Protein AF-0000000086061050 (afdb_homodimer)

Nearest PDB structures (foldseek):
  8ubd-assembly1_C  TM=5.636E-01  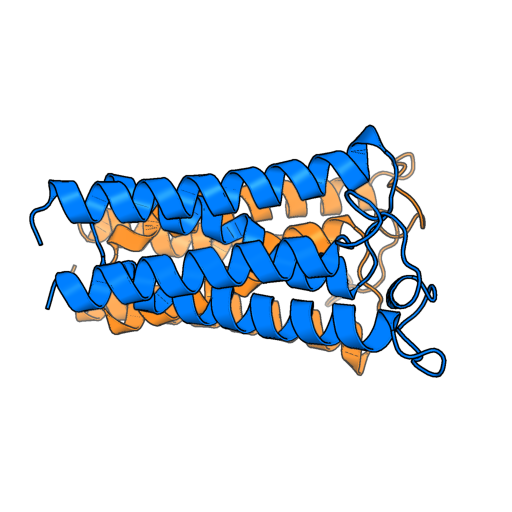e=5.054E+00  Bordetella phage BPP-1
  8ube-assembly1_B  TM=4.955E-01  e=5.577E+00  Bordetella phage BPP-1
  7wz4-assembly1_R  TM=4.836E-01  e=4.580E+00  Homo sapiens
  5ylz-assembly1_U  TM=3.438E-01  e=2.799E+00  Saccharomyces cerevisiae S288C
  8ubd-assembly1_C  TM=5.641E-01  e=5.054E+00  Bordetella phage BPP-1

pLDDT: mean 91.52, std 10.84, range [53.06, 98.94]

Radius of gyration: 19.06 Å; Cα contacts (8 Å, |Δi|>4): 390; chains: 2; bounding box: 50×50×40 Å

Foldseek 3Di:
DPLVVLLVLLVVLLVLLVVLLVVLCCCCPVVVQPDDPLSVLLCVLRVVSNVLSVVCSVVSPLVSLVVNQCSLVVSLVSLVVLVVLLPPVPDDDPDPSSSNDQPDDDVNHAGSSNSSNVSSVSSNVSSVVSVVVVD/DPLVVLLVLLVVLLVLLVVLLVVLCCCCPVVVQPDDPLSVLLCVLRVVSNVLSVVCSVVSPLVSLVVNQCSLVVSLVSLVVLVVLLPPVPDDDPDPSSSNDQPDDDVNHAGSSNSSNVSSVSSNVSSVVSVVVVD

Sequence (270 aa):
MSASATRTILVACTAVAAVATGGSLYFSEVMGLYPCDLCWIQRIGMYPLVVVLAVAAYEDRIGVWRTVLPLSVGGAIVAAYHSYIQRTPAATCSLDGGCTTVQYELFGLLSIPNLALVAFSLVSLGVVVGARRNRMSASATRTILVACTAVAAVATGGSLYFSEVMGLYPCDLCWIQRIGMYPLVVVLAVAAYEDRIGVWRTVLPLSVGGAIVAAYHSYIQRTPAATCSLDGGCTTVQYELFGLLSIPNLALVAFSLVSLGVVVGARRNR

Structure (mmCIF, N/CA/C/O backbone):
data_AF-0000000086061050-model_v1
#
loop_
_entity.id
_entity.type
_entity.pdbx_description
1 polymer 'Disulfide bond formation protein DsbB'
#
loop_
_atom_site.group_PDB
_atom_site.id
_atom_site.type_symbol
_atom_site.label_atom_id
_atom_site.label_alt_id
_atom_site.label_comp_id
_atom_site.label_asym_id
_atom_site.label_entity_id
_atom_site.label_seq_id
_atom_site.pdbx_PDB_ins_code
_atom_site.Cartn_x
_atom_site.Cartn_y
_atom_site.Cartn_z
_atom_site.occupancy
_atom_site.B_iso_or_equiv
_atom_site.auth_seq_id
_atom_site.auth_comp_id
_atom_site.auth_asym_id
_atom_site.auth_atom_id
_atom_site.pdbx_PDB_model_num
ATOM 1 N N . MET A 1 1 ? 14.891 23.172 10.25 1 62.06 1 MET A N 1
ATOM 2 C CA . MET A 1 1 ? 15.18 23.125 8.82 1 62.06 1 MET A CA 1
ATOM 3 C C . MET A 1 1 ? 14.25 24.047 8.055 1 62.06 1 MET A C 1
ATOM 5 O O . MET A 1 1 ? 13.102 24.25 8.453 1 62.06 1 MET A O 1
ATOM 9 N N . SER A 1 2 ? 14.836 24.797 7.117 1 74.88 2 SER A N 1
ATOM 10 C CA . SER A 1 2 ? 13.984 25.656 6.289 1 74.88 2 SER A CA 1
ATOM 11 C C . SER A 1 2 ? 12.938 24.828 5.547 1 74.88 2 SER A C 1
ATOM 13 O O . SER A 1 2 ? 13.109 23.625 5.363 1 74.88 2 SER A O 1
ATOM 15 N N . ALA A 1 3 ? 11.836 25.375 5.293 1 76.12 3 ALA A N 1
ATOM 16 C CA . ALA A 1 3 ? 10.766 24.75 4.523 1 76.12 3 ALA A CA 1
ATOM 17 C C . ALA A 1 3 ? 11.305 24.172 3.217 1 76.12 3 ALA A C 1
ATOM 19 O O . ALA A 1 3 ? 10.883 23.094 2.791 1 76.12 3 ALA A O 1
ATOM 20 N N . SER A 1 4 ? 12.25 24.859 2.738 1 82.38 4 SER A N 1
ATOM 21 C CA . SER A 1 4 ? 12.828 24.438 1.469 1 82.38 4 SER A CA 1
ATOM 22 C C . SER A 1 4 ? 13.594 23.125 1.626 1 82.38 4 SER A C 1
ATOM 24 O O . SER A 1 4 ? 13.5 22.234 0.779 1 82.38 4 SER A O 1
ATOM 26 N N . ALA A 1 5 ? 14.273 23.016 2.734 1 87.94 5 ALA A N 1
ATOM 27 C CA . ALA A 1 5 ? 15.07 21.812 2.977 1 87.94 5 ALA A CA 1
ATOM 28 C C . ALA A 1 5 ? 14.18 20.594 3.227 1 87.94 5 ALA A C 1
ATOM 30 O O . ALA A 1 5 ? 14.461 19.5 2.736 1 87.94 5 ALA A O 1
ATOM 31 N N . THR A 1 6 ? 13.133 20.812 3.916 1 90.19 6 THR A N 1
ATOM 32 C CA . THR A 1 6 ? 12.172 19.75 4.191 1 90.19 6 THR A CA 1
ATOM 33 C C . THR A 1 6 ? 11.547 19.234 2.898 1 90.19 6 THR A C 1
ATOM 35 O O . THR A 1 6 ? 11.492 18.031 2.66 1 90.19 6 THR A O 1
ATOM 38 N N . ARG A 1 7 ? 11.188 20.188 2.064 1 94.62 7 ARG A N 1
ATOM 39 C CA . ARG A 1 7 ? 10.562 19.812 0.8 1 94.62 7 ARG A CA 1
ATOM 40 C C . ARG A 1 7 ? 11.531 19.047 -0.091 1 94.62 7 ARG A C 1
ATOM 42 O O . ARG A 1 7 ? 11.133 18.094 -0.773 1 94.62 7 ARG A O 1
ATOM 49 N N . THR A 1 8 ? 12.734 19.453 -0.03 1 96.12 8 THR A N 1
ATOM 50 C CA . THR A 1 8 ? 13.742 18.797 -0.85 1 96.12 8 THR A CA 1
ATOM 51 C C . THR A 1 8 ? 13.906 17.344 -0.43 1 96.12 8 THR A C 1
ATOM 53 O O . THR A 1 8 ? 13.977 16.438 -1.278 1 96.12 8 THR A O 1
ATOM 56 N N . ILE A 1 9 ? 13.953 17.078 0.845 1 97.62 9 ILE A N 1
ATOM 57 C CA . ILE A 1 9 ? 14.102 15.711 1.357 1 97.62 9 ILE A CA 1
ATOM 58 C C . ILE A 1 9 ? 12.875 14.883 0.987 1 97.62 9 ILE A C 1
ATOM 60 O O . ILE A 1 9 ? 13 13.75 0.528 1 97.62 9 ILE A O 1
ATOM 64 N N . LEU A 1 10 ? 11.719 15.461 1.146 1 98.38 10 LEU A N 1
ATOM 65 C CA . LEU A 1 10 ? 10.484 14.742 0.85 1 98.38 10 LEU A CA 1
ATOM 66 C C . LEU A 1 10 ? 10.367 14.453 -0.643 1 98.38 10 LEU A C 1
ATOM 68 O O . LEU A 1 10 ? 9.93 13.375 -1.036 1 98.38 10 LEU A O 1
ATOM 72 N N . VAL A 1 11 ? 10.781 15.383 -1.486 1 98.69 11 VAL A N 1
ATOM 73 C CA . VAL A 1 11 ? 10.766 15.188 -2.932 1 98.69 11 VAL A CA 1
ATOM 74 C C . VAL A 1 11 ? 11.766 14.094 -3.316 1 98.69 11 VAL A C 1
ATOM 76 O O . VAL A 1 11 ? 11.477 13.258 -4.176 1 98.69 11 VAL A O 1
ATOM 79 N N . ALA A 1 12 ? 12.891 14.125 -2.691 1 98.69 12 ALA A N 1
ATOM 80 C CA . ALA A 1 12 ? 13.891 13.102 -2.953 1 98.69 12 ALA A CA 1
ATOM 81 C C . ALA A 1 12 ? 13.367 11.719 -2.576 1 98.69 12 ALA A C 1
ATOM 83 O O . ALA A 1 12 ? 13.539 10.75 -3.326 1 98.69 12 ALA A O 1
ATOM 84 N N . CYS A 1 13 ? 12.758 11.625 -1.406 1 98.88 13 CYS A N 1
ATOM 85 C CA . CYS A 1 13 ? 12.172 10.352 -0.98 1 98.88 13 CYS A CA 1
ATOM 86 C C . CYS A 1 13 ? 11.062 9.922 -1.932 1 98.88 13 CYS A C 1
ATOM 88 O O . CYS A 1 13 ? 10.922 8.734 -2.221 1 98.88 13 CYS A O 1
ATOM 90 N N . THR A 1 14 ? 10.273 10.906 -2.42 1 98.94 14 THR A N 1
ATOM 91 C CA . THR A 1 14 ? 9.242 10.602 -3.404 1 98.94 14 THR A CA 1
ATOM 92 C C . THR A 1 14 ? 9.859 10.031 -4.68 1 98.94 14 THR A C 1
ATOM 94 O O . THR A 1 14 ? 9.336 9.07 -5.246 1 98.94 14 THR A O 1
ATOM 97 N N . ALA A 1 15 ? 10.945 10.602 -5.113 1 98.88 15 ALA A N 1
ATOM 98 C CA . ALA A 1 15 ? 11.633 10.141 -6.316 1 98.88 15 ALA A CA 1
ATOM 99 C C . ALA A 1 15 ? 12.141 8.711 -6.148 1 98.88 15 ALA A C 1
ATOM 101 O O . ALA A 1 15 ? 12.008 7.883 -7.055 1 98.88 15 ALA A O 1
ATOM 102 N N . VAL A 1 16 ? 12.711 8.422 -5 1 98.88 16 VAL A N 1
ATOM 103 C CA . VAL A 1 16 ? 13.188 7.07 -4.715 1 98.88 16 VAL A CA 1
ATOM 104 C C . VAL A 1 16 ? 12.023 6.082 -4.793 1 98.88 16 VAL A C 1
ATOM 106 O O . VAL A 1 16 ? 12.133 5.035 -5.434 1 98.88 16 VAL A O 1
ATOM 109 N N . ALA A 1 17 ? 10.938 6.434 -4.129 1 98.94 17 ALA A N 1
ATOM 110 C CA . ALA A 1 17 ? 9.758 5.562 -4.129 1 98.94 17 ALA A CA 1
ATOM 111 C C . ALA A 1 17 ? 9.219 5.379 -5.543 1 98.94 17 ALA A C 1
ATOM 113 O O . ALA A 1 17 ? 8.828 4.273 -5.926 1 98.94 17 ALA A O 1
ATOM 114 N N . ALA A 1 18 ? 9.195 6.438 -6.34 1 98.88 18 ALA A N 1
ATOM 115 C CA . ALA A 1 18 ? 8.68 6.387 -7.707 1 98.88 18 ALA A CA 1
ATOM 116 C C . ALA A 1 18 ? 9.57 5.52 -8.594 1 98.88 18 ALA A C 1
ATOM 118 O O . ALA A 1 18 ? 9.07 4.742 -9.406 1 98.88 18 ALA A O 1
ATOM 119 N N . VAL A 1 19 ? 10.836 5.66 -8.461 1 98.81 19 VAL A N 1
ATOM 120 C CA . VAL A 1 19 ? 11.781 4.867 -9.242 1 98.81 19 VAL A CA 1
ATOM 121 C C . VAL A 1 19 ? 11.648 3.393 -8.875 1 98.81 19 VAL A C 1
ATOM 123 O O . VAL A 1 19 ? 11.641 2.525 -9.75 1 98.81 19 VAL A O 1
ATOM 126 N N . ALA A 1 20 ? 11.594 3.121 -7.578 1 98.69 20 ALA A N 1
ATOM 127 C CA . ALA A 1 20 ? 11.422 1.739 -7.137 1 98.69 20 ALA A CA 1
ATOM 128 C C . ALA A 1 20 ? 10.117 1.15 -7.672 1 98.69 20 ALA A C 1
ATOM 130 O O . ALA A 1 20 ? 10.094 0.011 -8.141 1 98.69 20 ALA A O 1
ATOM 131 N N . THR A 1 21 ? 9.047 1.938 -7.574 1 98.75 21 THR A N 1
ATOM 132 C CA . THR A 1 21 ? 7.75 1.503 -8.094 1 98.75 21 THR A CA 1
ATOM 133 C C . THR A 1 21 ? 7.82 1.279 -9.602 1 98.75 21 THR A C 1
ATOM 135 O O . THR A 1 21 ? 7.395 0.236 -10.102 1 98.75 21 THR A O 1
ATOM 138 N N . GLY A 1 22 ? 8.391 2.25 -10.297 1 98.44 22 GLY A N 1
ATOM 139 C CA . GLY A 1 22 ? 8.547 2.117 -11.734 1 98.44 22 GLY A CA 1
ATOM 140 C C . GLY A 1 22 ? 9.398 0.925 -12.133 1 98.44 22 GLY A C 1
ATOM 141 O O . GLY A 1 22 ? 9.102 0.248 -13.125 1 98.44 22 GLY A O 1
ATOM 142 N N . GLY A 1 23 ? 10.484 0.685 -11.422 1 96.94 23 GLY A N 1
ATOM 143 C CA . GLY A 1 23 ? 11.305 -0.49 -11.664 1 96.94 23 GLY A CA 1
ATOM 144 C C . GLY A 1 23 ? 10.555 -1.794 -11.469 1 96.94 23 GLY A C 1
ATOM 145 O O . GLY A 1 23 ? 10.68 -2.719 -12.273 1 96.94 23 GLY A O 1
ATOM 146 N N . SER A 1 24 ? 9.828 -1.851 -10.406 1 96.06 24 SER A N 1
ATOM 147 C CA . SER A 1 24 ? 9 -3.018 -10.133 1 96.06 24 SER A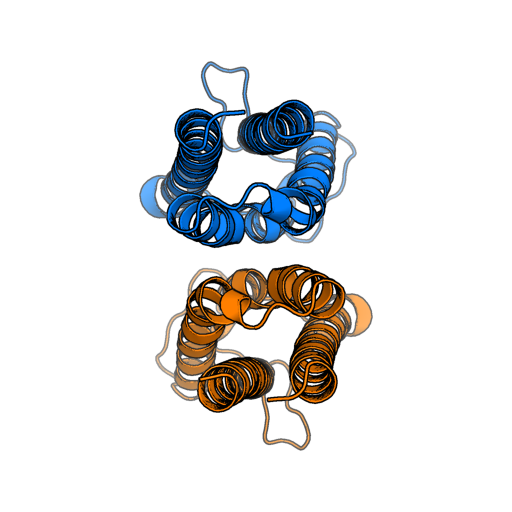 CA 1
ATOM 148 C C . SER A 1 24 ? 8.039 -3.287 -11.289 1 96.06 24 SER A C 1
ATOM 150 O O . SER A 1 24 ? 7.883 -4.434 -11.719 1 96.06 24 SER A O 1
ATOM 152 N N . LEU A 1 25 ? 7.359 -2.312 -11.812 1 96.5 25 LEU A N 1
ATOM 153 C CA . LEU A 1 25 ? 6.418 -2.449 -12.914 1 96.5 25 LEU A CA 1
ATOM 154 C C . LEU A 1 25 ? 7.145 -2.803 -14.211 1 96.5 25 LEU A C 1
ATOM 156 O O . LEU A 1 25 ? 6.637 -3.582 -15.016 1 96.5 25 LEU A O 1
ATOM 160 N N . TYR A 1 26 ? 8.328 -2.254 -14.367 1 97.12 26 TYR A N 1
ATOM 161 C CA . TYR A 1 26 ? 9.133 -2.59 -15.531 1 97.12 26 TYR A CA 1
ATOM 162 C C . TYR A 1 26 ? 9.484 -4.074 -15.547 1 97.12 26 TYR A C 1
ATOM 164 O O . TYR A 1 26 ? 9.297 -4.754 -16.547 1 97.12 26 TYR A O 1
ATOM 172 N N . PHE A 1 27 ? 9.953 -4.637 -14.438 1 94.31 27 PHE A N 1
ATOM 173 C CA . PHE A 1 27 ? 10.344 -6.039 -14.344 1 94.31 27 PHE A CA 1
ATOM 174 C C . PHE A 1 27 ? 9.141 -6.949 -14.578 1 94.31 27 PHE A C 1
ATOM 176 O O . PHE A 1 27 ? 9.242 -7.941 -15.305 1 94.31 27 PHE A O 1
ATOM 183 N N . SER A 1 28 ? 8.008 -6.602 -14.016 1 92.5 28 SER A N 1
ATOM 184 C CA . SER A 1 28 ? 6.848 -7.48 -14.078 1 92.5 28 SER A CA 1
ATOM 185 C C . SER A 1 28 ? 6.113 -7.34 -15.406 1 92.5 28 SER A C 1
ATOM 187 O O . SER A 1 28 ? 5.719 -8.336 -16.016 1 92.5 28 SER A O 1
ATOM 189 N N . GLU A 1 29 ? 5.984 -6.109 -16 1 93.19 29 GLU A N 1
ATOM 190 C CA . GLU A 1 29 ? 5.113 -5.871 -17.141 1 93.19 29 GLU A CA 1
ATOM 191 C C . GLU A 1 29 ? 5.906 -5.883 -18.453 1 93.19 29 GLU A C 1
ATOM 193 O O . GLU A 1 29 ? 5.371 -6.23 -19.5 1 93.19 29 GLU A O 1
ATOM 198 N N . VAL A 1 30 ? 7.129 -5.496 -18.453 1 94.38 30 VAL A N 1
ATOM 199 C CA . VAL A 1 30 ? 7.926 -5.398 -19.672 1 94.38 30 VAL A CA 1
ATOM 200 C C . VAL A 1 30 ? 8.82 -6.629 -19.797 1 94.38 30 VAL A C 1
ATOM 202 O O . VAL A 1 30 ? 8.82 -7.297 -20.828 1 94.38 30 VAL A O 1
ATOM 205 N N . MET A 1 31 ? 9.492 -7.102 -18.766 1 93.31 31 MET A N 1
ATOM 206 C CA . MET A 1 31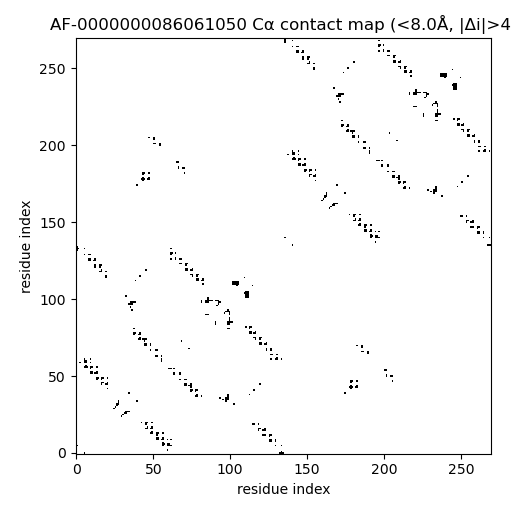 ? 10.398 -8.25 -18.797 1 93.31 31 MET A CA 1
ATOM 207 C C . MET A 1 31 ? 9.641 -9.547 -18.547 1 93.31 31 MET A C 1
ATOM 209 O O . MET A 1 31 ? 10.203 -10.633 -18.703 1 93.31 31 MET A O 1
ATOM 213 N N . GLY A 1 32 ? 8.391 -9.398 -17.984 1 90.69 32 GLY A N 1
ATOM 214 C CA . GLY A 1 32 ? 7.566 -10.578 -17.797 1 90.69 32 GLY A CA 1
ATOM 215 C C . GLY A 1 32 ? 7.945 -11.398 -16.578 1 90.69 32 GLY A C 1
ATOM 216 O O . GLY A 1 32 ? 7.703 -12.602 -16.531 1 90.69 32 GLY A O 1
ATOM 217 N N . LEU A 1 33 ? 8.648 -10.82 -15.578 1 88.56 33 LEU A N 1
ATOM 218 C CA . LEU A 1 33 ? 9.008 -11.484 -14.328 1 88.56 33 LEU A CA 1
ATOM 219 C C . LEU A 1 33 ? 7.855 -11.422 -13.336 1 88.56 33 LEU A C 1
ATOM 221 O O . LEU A 1 33 ? 7.641 -10.398 -12.688 1 88.56 33 LEU A O 1
ATOM 225 N N . TYR A 1 34 ? 7.121 -12.43 -13.156 1 85.06 34 TYR A N 1
ATOM 226 C CA . TYR A 1 34 ? 5.945 -12.43 -12.289 1 85.06 34 TYR A CA 1
ATOM 227 C C . TYR A 1 34 ? 6.348 -12.305 -10.828 1 85.06 34 TYR A C 1
ATOM 229 O O . TYR A 1 34 ? 7.207 -13.047 -10.344 1 85.06 34 TYR A O 1
ATOM 237 N N . PRO A 1 35 ? 5.734 -11.453 -10.211 1 90.69 35 PRO A N 1
ATOM 238 C CA . PRO A 1 35 ? 6.074 -11.258 -8.805 1 90.69 35 PRO A CA 1
ATOM 239 C C . PRO A 1 35 ? 5.645 -12.43 -7.922 1 90.69 35 PRO A C 1
ATOM 241 O O . PRO A 1 35 ? 4.539 -12.953 -8.086 1 90.69 35 PRO A O 1
ATOM 244 N N . CYS A 1 36 ? 6.555 -12.867 -7.102 1 88.94 36 CYS A N 1
ATOM 245 C CA . CYS A 1 36 ? 6.199 -13.867 -6.105 1 88.94 36 CYS A CA 1
ATOM 246 C C . CYS A 1 36 ? 5.453 -13.234 -4.934 1 88.94 36 CYS A C 1
ATOM 248 O O . CYS A 1 36 ? 5.23 -12.023 -4.922 1 88.94 36 CYS A O 1
ATOM 250 N N . ASP A 1 37 ? 5.121 -13.914 -3.928 1 89.81 37 ASP A N 1
ATOM 251 C CA . ASP A 1 37 ? 4.32 -13.422 -2.811 1 89.81 37 ASP A CA 1
ATOM 252 C C . ASP A 1 37 ? 5.062 -12.328 -2.041 1 89.81 37 ASP A C 1
ATOM 254 O O . ASP A 1 37 ? 4.473 -11.312 -1.67 1 89.81 37 ASP A O 1
ATOM 258 N N . LEU A 1 38 ? 6.34 -12.594 -1.798 1 93.69 38 LEU A N 1
ATOM 259 C CA . LEU A 1 38 ? 7.109 -11.617 -1.035 1 93.69 38 LEU A CA 1
ATOM 260 C C . LEU A 1 38 ? 7.27 -10.32 -1.82 1 93.69 38 LEU A C 1
ATOM 262 O O . LEU A 1 38 ? 7.312 -9.234 -1.234 1 93.69 38 LEU A O 1
ATOM 266 N N . CYS A 1 39 ? 7.391 -10.422 -3.129 1 94.75 39 CYS A N 1
ATOM 267 C CA . CYS A 1 39 ? 7.434 -9.219 -3.955 1 94.75 39 CYS A CA 1
ATOM 268 C C . CYS A 1 39 ? 6.133 -8.438 -3.852 1 94.75 39 CYS A C 1
ATOM 270 O O . CYS A 1 39 ? 6.148 -7.207 -3.777 1 94.75 39 CYS A O 1
ATOM 272 N N . TRP A 1 40 ? 5.039 -9.094 -3.824 1 94.31 40 TRP A N 1
ATOM 273 C CA . TRP A 1 40 ? 3.754 -8.422 -3.668 1 94.31 40 TRP A CA 1
ATOM 274 C C . TRP A 1 40 ? 3.666 -7.719 -2.318 1 94.31 40 TRP A C 1
ATOM 276 O O . TRP A 1 40 ? 3.189 -6.586 -2.232 1 94.31 40 TRP A O 1
ATOM 286 N N . ILE A 1 41 ? 4.109 -8.352 -1.267 1 96.75 41 ILE A N 1
ATOM 287 C CA . ILE A 1 41 ? 4.078 -7.754 0.064 1 96.75 41 ILE A CA 1
ATOM 288 C C . ILE A 1 41 ? 4.945 -6.496 0.086 1 96.75 41 ILE A C 1
ATOM 290 O O . ILE A 1 41 ? 4.566 -5.488 0.684 1 96.75 41 ILE A O 1
ATOM 294 N N . GLN A 1 42 ? 6.078 -6.594 -0.541 1 98.19 42 GLN A N 1
ATOM 295 C CA . GLN A 1 42 ? 6.934 -5.418 -0.64 1 98.19 42 GLN A CA 1
ATOM 296 C C . GLN A 1 42 ? 6.238 -4.293 -1.403 1 98.19 42 GLN A C 1
ATOM 298 O O . GLN A 1 42 ? 6.355 -3.123 -1.038 1 98.19 42 GLN A O 1
ATOM 303 N N . ARG A 1 43 ? 5.477 -4.633 -2.443 1 98.5 43 ARG A N 1
ATOM 304 C CA . ARG A 1 43 ? 4.73 -3.631 -3.205 1 98.5 43 ARG A CA 1
ATOM 305 C C . ARG A 1 43 ? 3.68 -2.953 -2.336 1 98.5 43 ARG A C 1
ATOM 307 O O . ARG A 1 43 ? 3.377 -1.772 -2.525 1 98.5 43 ARG A O 1
ATOM 314 N N . ILE A 1 44 ? 3.17 -3.621 -1.343 1 98.69 44 ILE A N 1
ATOM 315 C CA . ILE A 1 44 ? 2.219 -3.066 -0.386 1 98.69 44 ILE A CA 1
ATOM 316 C C . ILE A 1 44 ? 2.877 -1.938 0.403 1 98.69 44 ILE A C 1
ATOM 318 O O . ILE A 1 44 ? 2.223 -0.953 0.752 1 98.69 44 ILE A O 1
ATOM 322 N N . GLY A 1 45 ? 4.082 -2.09 0.661 1 98.75 45 GLY A N 1
ATOM 323 C CA . GLY A 1 45 ? 4.816 -1.061 1.384 1 98.75 45 GLY A CA 1
ATOM 324 C C . GLY A 1 45 ? 5.293 0.07 0.493 1 98.75 45 GLY A C 1
ATOM 325 O O . GLY A 1 45 ? 5.215 1.241 0.872 1 98.75 45 GLY A O 1
ATOM 326 N N . MET A 1 46 ? 5.672 -0.205 -0.699 1 98.94 46 MET A N 1
ATOM 327 C CA . MET A 1 46 ? 6.414 0.742 -1.524 1 98.94 46 MET A CA 1
ATOM 328 C C . MET A 1 46 ? 5.469 1.597 -2.361 1 98.94 46 MET A C 1
ATOM 330 O O . MET A 1 46 ? 5.602 2.82 -2.402 1 98.94 46 MET A O 1
ATOM 334 N N . TYR A 1 47 ? 4.516 1.038 -3.01 1 98.88 47 TYR A N 1
ATOM 335 C CA . TYR A 1 47 ? 3.697 1.762 -3.975 1 98.88 47 TYR A CA 1
ATOM 336 C C . TYR A 1 47 ? 2.945 2.904 -3.305 1 98.88 47 TYR A C 1
ATOM 338 O O . TYR A 1 47 ? 2.963 4.039 -3.791 1 98.88 47 TYR A O 1
ATOM 346 N N . PRO A 1 48 ? 2.297 2.631 -2.15 1 98.94 48 PRO A N 1
ATOM 347 C CA . PRO A 1 48 ? 1.601 3.748 -1.505 1 98.94 48 PRO A CA 1
ATOM 348 C C . PRO A 1 48 ? 2.553 4.848 -1.045 1 98.94 48 PRO A C 1
ATOM 350 O O . PRO A 1 48 ? 2.133 5.996 -0.858 1 98.94 48 PRO A O 1
ATOM 353 N N . LEU A 1 49 ? 3.789 4.535 -0.833 1 98.94 49 LEU A N 1
ATOM 354 C CA . LEU A 1 49 ? 4.746 5.547 -0.386 1 98.94 49 LEU A CA 1
ATOM 355 C C . LEU A 1 49 ? 4.895 6.652 -1.427 1 98.94 49 LEU A C 1
ATOM 357 O O . LEU A 1 49 ? 5.168 7.801 -1.08 1 98.94 49 LEU A O 1
ATOM 361 N N . VAL A 1 50 ? 4.695 6.332 -2.695 1 98.94 50 VAL A N 1
ATOM 362 C CA . VAL A 1 50 ? 4.75 7.355 -3.732 1 98.94 50 VAL A CA 1
ATOM 363 C C . VAL A 1 50 ? 3.699 8.43 -3.451 1 98.94 50 VAL A C 1
ATOM 365 O O . VAL A 1 50 ? 4.004 9.625 -3.469 1 98.94 50 VAL A O 1
ATOM 368 N N . VAL A 1 51 ? 2.512 8.016 -3.109 1 98.88 51 VAL A N 1
ATOM 369 C CA . VAL A 1 51 ? 1.402 8.93 -2.859 1 98.88 51 VAL A CA 1
ATOM 370 C C . VAL A 1 51 ? 1.624 9.664 -1.539 1 98.88 51 VAL A C 1
ATOM 372 O O . VAL A 1 51 ? 1.514 10.891 -1.477 1 98.88 51 VAL A O 1
ATOM 375 N N . VAL A 1 52 ? 1.974 8.945 -0.478 1 98.88 52 VAL A N 1
ATOM 376 C CA . VAL A 1 52 ? 2.146 9.492 0.864 1 98.88 52 VAL A CA 1
ATOM 377 C C . VAL A 1 52 ? 3.219 10.578 0.845 1 98.88 52 VAL A C 1
ATOM 379 O O . VAL A 1 52 ? 2.998 11.68 1.347 1 98.88 52 VAL A O 1
ATOM 382 N N . LEU A 1 53 ? 4.316 10.281 0.208 1 98.88 53 LEU A N 1
ATOM 383 C CA . LEU A 1 53 ? 5.445 11.195 0.207 1 98.88 53 LEU A CA 1
ATOM 384 C C . LEU A 1 53 ? 5.191 12.367 -0.738 1 98.88 53 LEU A C 1
ATOM 386 O O . LEU A 1 53 ? 5.598 13.5 -0.456 1 98.88 53 LEU A O 1
ATOM 390 N N . ALA A 1 54 ? 4.586 12.086 -1.868 1 98.81 54 ALA A N 1
ATOM 391 C CA . ALA A 1 54 ? 4.289 13.172 -2.803 1 98.81 54 ALA A CA 1
ATOM 392 C C . ALA A 1 54 ? 3.365 14.203 -2.17 1 98.81 54 ALA A C 1
ATOM 394 O O . ALA A 1 54 ? 3.588 15.414 -2.305 1 98.81 54 ALA A O 1
ATOM 395 N N . VAL A 1 55 ? 2.338 13.742 -1.505 1 98.69 55 VAL A N 1
ATOM 396 C CA . VAL A 1 55 ? 1.407 14.656 -0.842 1 98.69 55 VAL A CA 1
ATOM 397 C C . VAL A 1 55 ? 2.127 15.406 0.274 1 98.69 55 VAL A C 1
ATOM 399 O O . VAL A 1 55 ? 1.93 16.609 0.445 1 98.69 55 VAL A O 1
ATOM 402 N N . ALA A 1 56 ? 2.947 14.695 1.008 1 98.19 56 ALA A N 1
ATOM 403 C CA . ALA A 1 56 ? 3.699 15.344 2.082 1 98.19 56 ALA A CA 1
ATOM 404 C C . ALA A 1 56 ? 4.617 16.422 1.535 1 98.19 56 ALA A C 1
ATOM 406 O O . ALA A 1 56 ? 4.797 17.469 2.164 1 98.19 56 ALA A O 1
ATOM 407 N N . ALA A 1 57 ? 5.234 16.125 0.396 1 97.94 57 ALA A N 1
ATOM 408 C CA . ALA A 1 57 ? 6.094 17.125 -0.235 1 97.94 57 ALA A CA 1
ATOM 409 C C . ALA A 1 57 ? 5.293 18.359 -0.638 1 97.94 57 ALA A C 1
ATOM 411 O O . ALA A 1 57 ? 5.758 19.5 -0.473 1 97.94 57 ALA A O 1
ATOM 412 N N . TYR A 1 58 ? 4.129 18.062 -1.144 1 97.56 58 TYR A N 1
ATOM 413 C CA . TYR A 1 58 ? 3.244 19.156 -1.529 1 97.56 58 TYR A CA 1
ATOM 414 C C . TYR A 1 58 ? 2.855 20 -0.32 1 97.56 58 TYR A C 1
ATOM 416 O O . TYR A 1 58 ? 2.812 21.219 -0.398 1 97.56 58 TYR A O 1
ATOM 424 N N . GLU A 1 59 ? 2.646 19.391 0.831 1 96.19 59 GLU A N 1
ATOM 425 C CA . GLU A 1 59 ? 2.199 20.078 2.041 1 96.19 59 GLU A CA 1
ATOM 426 C C . GLU A 1 59 ? 3.385 20.562 2.871 1 96.19 59 GLU A C 1
ATOM 428 O O . GLU A 1 59 ? 3.205 21.281 3.852 1 96.19 59 GLU A O 1
ATOM 433 N N . ASP A 1 60 ? 4.535 20.156 2.525 1 95.62 60 ASP A N 1
ATOM 434 C CA . ASP A 1 60 ? 5.746 20.453 3.281 1 95.62 60 ASP A CA 1
ATOM 435 C C . ASP A 1 60 ? 5.613 20 4.734 1 95.62 60 ASP A C 1
ATOM 437 O O . ASP A 1 60 ? 5.828 20.781 5.66 1 95.62 60 ASP A O 1
ATOM 441 N N . ARG A 1 61 ? 5.227 18.812 4.852 1 95.06 61 ARG A N 1
ATOM 442 C CA . ARG A 1 61 ? 4.949 18.281 6.188 1 95.06 61 ARG A CA 1
ATOM 443 C C . ARG A 1 61 ? 5.871 17.109 6.516 1 95.06 61 ARG A C 1
ATOM 445 O O . ARG A 1 61 ? 5.586 15.969 6.152 1 95.06 61 ARG A O 1
ATOM 452 N N . ILE A 1 62 ? 6.867 17.391 7.289 1 94.81 62 ILE A N 1
ATOM 453 C CA . ILE A 1 62 ? 7.859 16.375 7.652 1 94.81 62 ILE A CA 1
ATOM 454 C C . ILE A 1 62 ? 7.27 15.422 8.688 1 94.81 62 ILE A C 1
ATOM 456 O O . ILE A 1 62 ? 7.805 14.336 8.914 1 94.81 62 ILE A O 1
ATOM 460 N N . GLY A 1 63 ? 6.121 15.758 9.32 1 96 63 GLY A N 1
ATOM 461 C CA . GLY A 1 63 ? 5.445 14.891 10.266 1 96 63 GLY A CA 1
ATOM 462 C C . GLY A 1 63 ? 5.004 13.57 9.656 1 96 63 GLY A C 1
ATOM 463 O O . GLY A 1 63 ? 4.695 12.617 10.375 1 96 63 GLY A O 1
ATOM 464 N N . VAL A 1 64 ? 5.113 13.477 8.328 1 97.5 64 VAL A N 1
ATOM 465 C CA . VAL A 1 64 ? 4.672 12.289 7.602 1 97.5 64 VAL A CA 1
ATOM 466 C C . VAL A 1 64 ? 5.566 11.102 7.953 1 97.5 64 VAL A C 1
ATOM 468 O O . VAL A 1 64 ? 5.227 9.953 7.664 1 97.5 64 VAL A O 1
ATOM 471 N N . TRP A 1 65 ? 6.684 11.422 8.672 1 97.94 65 TRP A N 1
ATOM 472 C CA . TRP A 1 65 ? 7.594 10.336 9.023 1 97.94 65 TRP A CA 1
ATOM 473 C C . TRP A 1 65 ? 6.887 9.297 9.883 1 97.94 65 TRP A C 1
ATOM 475 O O . TRP A 1 65 ? 7.223 8.109 9.828 1 97.94 65 TRP A O 1
ATOM 485 N N . ARG A 1 66 ? 5.875 9.672 10.586 1 98.31 66 ARG A N 1
ATOM 486 C CA . ARG A 1 66 ? 5.121 8.75 11.43 1 98.31 66 ARG A CA 1
ATOM 487 C C . ARG A 1 66 ? 4.375 7.719 10.586 1 98.31 66 ARG A C 1
ATOM 489 O O . ARG A 1 66 ? 4.168 6.586 11.016 1 98.31 66 ARG A O 1
ATOM 496 N N . THR A 1 67 ? 3.932 8.141 9.43 1 98.75 67 THR A N 1
ATOM 497 C CA . THR A 1 67 ? 3.23 7.27 8.492 1 98.75 67 THR A CA 1
ATOM 498 C C . THR A 1 67 ? 4.223 6.484 7.637 1 98.75 67 THR A C 1
ATOM 500 O O . THR A 1 67 ? 4.031 5.289 7.395 1 98.75 67 THR A O 1
ATOM 503 N N . VAL A 1 68 ? 5.25 7.137 7.184 1 98.94 68 VAL A N 1
ATOM 504 C CA . VAL A 1 68 ? 6.199 6.578 6.227 1 98.94 68 VAL A CA 1
ATOM 505 C C . VAL A 1 68 ? 7.016 5.473 6.895 1 98.94 68 VAL A C 1
ATOM 507 O O . VAL A 1 68 ? 7.254 4.422 6.293 1 98.94 68 VAL A O 1
ATOM 510 N N . LEU A 1 69 ? 7.43 5.641 8.164 1 98.81 69 LEU A N 1
ATOM 511 C CA . LEU A 1 69 ? 8.398 4.746 8.797 1 98.81 69 LEU A CA 1
ATOM 512 C C . LEU A 1 69 ? 7.812 3.35 8.969 1 98.81 69 LEU A C 1
ATOM 514 O O . LEU A 1 69 ? 8.469 2.355 8.648 1 98.81 69 LEU A O 1
ATOM 518 N N . PRO A 1 70 ? 6.562 3.227 9.445 1 98.69 70 PRO A N 1
ATOM 519 C CA . PRO A 1 70 ? 6.031 1.865 9.531 1 98.69 70 PRO A CA 1
ATOM 520 C C . PRO A 1 70 ? 5.977 1.164 8.18 1 98.69 70 PRO A C 1
ATOM 522 O O . PRO A 1 70 ? 6.258 -0.034 8.086 1 98.69 70 PRO A O 1
ATOM 525 N N . LEU A 1 71 ? 5.641 1.873 7.148 1 98.88 71 LEU A N 1
ATOM 526 C CA . LEU A 1 71 ? 5.539 1.282 5.816 1 98.88 71 LEU A CA 1
ATOM 527 C C . LEU A 1 71 ? 6.918 0.946 5.266 1 98.88 71 LEU A C 1
ATOM 529 O O . LEU A 1 71 ? 7.137 -0.156 4.758 1 98.88 71 LEU A O 1
ATOM 533 N N . SER A 1 72 ? 7.855 1.933 5.398 1 98.94 72 SER A N 1
ATOM 534 C CA . SER A 1 72 ? 9.172 1.745 4.805 1 98.94 72 SER A CA 1
ATOM 535 C C . SER A 1 72 ? 10 0.734 5.598 1 98.94 72 SER A C 1
ATOM 537 O O . SER A 1 72 ? 10.719 -0.079 5.016 1 98.94 72 SER A O 1
ATOM 539 N N . VAL A 1 73 ? 9.961 0.75 6.926 1 98.88 73 VAL A N 1
ATOM 540 C CA . VAL A 1 73 ? 10.703 -0.195 7.75 1 98.88 73 VAL A CA 1
ATOM 541 C C . VAL A 1 73 ? 10.102 -1.591 7.609 1 98.88 73 VAL A C 1
ATOM 543 O O . VAL A 1 73 ? 10.828 -2.58 7.5 1 98.88 73 VAL A O 1
ATOM 546 N N . GLY A 1 74 ? 8.742 -1.664 7.648 1 98.69 74 GLY A N 1
ATOM 547 C CA . GLY A 1 74 ? 8.102 -2.941 7.379 1 98.69 74 GLY A CA 1
ATOM 548 C C . GLY A 1 74 ? 8.508 -3.543 6.047 1 98.69 74 GLY A C 1
ATOM 549 O O . GLY A 1 74 ? 8.836 -4.73 5.969 1 98.69 74 GLY A O 1
ATOM 550 N N . GLY A 1 75 ? 8.469 -2.715 4.945 1 98.75 75 GLY A N 1
ATOM 551 C CA . GLY A 1 75 ? 8.922 -3.166 3.639 1 98.75 75 GLY A CA 1
ATOM 552 C C . GLY A 1 75 ? 10.375 -3.602 3.631 1 98.75 75 GLY A C 1
ATOM 553 O O . GLY A 1 75 ? 10.727 -4.586 2.977 1 98.75 75 GLY A O 1
ATOM 554 N N . ALA A 1 76 ? 11.211 -2.887 4.359 1 98.75 76 ALA A N 1
ATOM 555 C CA . ALA A 1 76 ? 12.633 -3.223 4.438 1 98.75 76 ALA A CA 1
ATOM 556 C C . ALA A 1 76 ? 12.836 -4.586 5.09 1 98.75 76 ALA A C 1
ATOM 558 O O . ALA A 1 76 ? 13.688 -5.367 4.66 1 98.75 76 ALA A O 1
ATOM 559 N N . ILE A 1 77 ? 12.109 -4.824 6.141 1 98.62 77 ILE A N 1
ATOM 560 C CA . ILE A 1 77 ? 12.203 -6.105 6.832 1 98.62 77 ILE A CA 1
ATOM 561 C C . ILE A 1 77 ? 11.828 -7.238 5.883 1 98.62 77 ILE A C 1
ATOM 563 O O . ILE A 1 77 ? 12.523 -8.258 5.816 1 98.62 77 ILE A O 1
ATOM 567 N N . VAL A 1 78 ? 10.758 -7.062 5.121 1 97.62 78 VAL A N 1
ATOM 568 C CA . VAL A 1 78 ? 10.32 -8.078 4.168 1 97.62 78 VAL A CA 1
ATOM 569 C C . VAL A 1 78 ? 11.375 -8.25 3.078 1 97.62 78 VAL A C 1
ATOM 571 O O . VAL A 1 78 ? 11.703 -9.383 2.701 1 97.62 78 VAL A O 1
ATOM 574 N N . ALA A 1 79 ? 11.883 -7.16 2.58 1 97.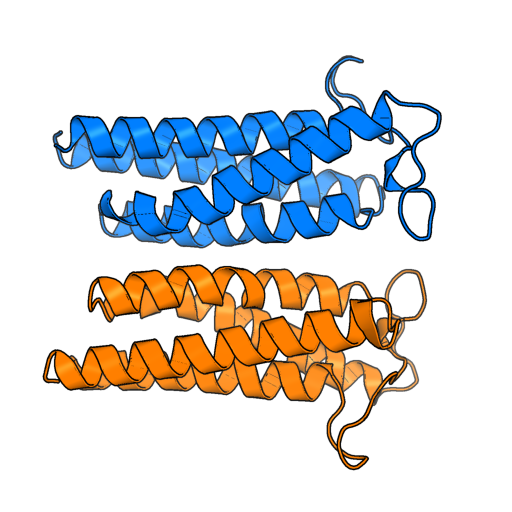25 79 ALA A N 1
ATOM 575 C CA . ALA A 1 79 ? 12.898 -7.219 1.535 1 97.25 79 ALA A CA 1
ATOM 576 C C . ALA A 1 79 ? 14.156 -7.934 2.031 1 97.25 79 ALA A C 1
ATOM 578 O O . ALA A 1 79 ? 14.766 -8.711 1.296 1 97.25 79 ALA A O 1
ATOM 579 N N . ALA A 1 80 ? 14.586 -7.68 3.238 1 96.81 80 ALA A N 1
ATOM 580 C CA . ALA A 1 80 ? 15.742 -8.336 3.83 1 96.81 80 ALA A CA 1
ATOM 581 C C . ALA A 1 80 ? 15.523 -9.844 3.951 1 96.81 80 ALA A C 1
ATOM 583 O O . ALA A 1 80 ? 16.422 -10.641 3.646 1 96.81 80 ALA A O 1
ATOM 584 N N . TYR A 1 81 ? 14.375 -10.18 4.418 1 95.62 81 TYR A N 1
ATOM 585 C CA . TYR A 1 81 ? 14.039 -11.594 4.516 1 95.62 81 TYR A CA 1
ATOM 586 C C . TYR A 1 81 ? 14.055 -12.258 3.145 1 95.62 81 TYR A C 1
ATOM 588 O O . TYR A 1 81 ? 14.586 -13.359 2.984 1 95.62 81 TYR A O 1
ATOM 596 N N . HIS A 1 82 ? 13.453 -11.617 2.15 1 93.75 82 HIS A N 1
ATOM 597 C CA . HIS A 1 82 ? 13.43 -12.117 0.78 1 93.75 82 HIS A CA 1
ATOM 598 C C . HIS A 1 82 ? 14.836 -12.32 0.241 1 93.75 82 HIS A C 1
ATOM 600 O O . HIS A 1 82 ? 15.133 -13.352 -0.365 1 93.75 82 HIS A O 1
ATOM 606 N N . SER A 1 83 ? 15.695 -11.406 0.437 1 92.38 83 SER A N 1
ATOM 607 C CA . SER A 1 83 ? 17.094 -11.516 0.024 1 92.38 83 SER A CA 1
ATOM 608 C C . SER A 1 83 ? 17.781 -12.688 0.711 1 92.38 83 SER A C 1
ATOM 610 O O . SER A 1 83 ? 18.562 -13.406 0.089 1 92.38 83 SER A O 1
ATOM 612 N N . TYR A 1 84 ? 17.469 -12.828 1.98 1 91.75 84 TYR A N 1
ATOM 613 C CA . TYR A 1 84 ? 18.078 -13.883 2.779 1 91.75 84 TYR A CA 1
ATOM 614 C C . TYR A 1 84 ? 17.688 -15.258 2.25 1 91.75 84 TYR A C 1
ATOM 616 O O . TYR A 1 84 ? 18.547 -16.125 2.08 1 91.75 84 TYR A O 1
ATOM 624 N N . ILE A 1 85 ? 16.422 -15.469 1.911 1 89.75 85 ILE A N 1
ATOM 625 C CA . ILE A 1 85 ? 15.969 -16.797 1.499 1 89.75 85 ILE A CA 1
ATOM 626 C C . ILE A 1 85 ? 16.469 -17.094 0.09 1 89.75 85 ILE A C 1
ATOM 628 O O . ILE A 1 85 ? 16.656 -18.266 -0.273 1 89.75 85 ILE A O 1
ATOM 632 N N . GLN A 1 86 ? 16.703 -16.109 -0.654 1 87.5 86 GLN A N 1
ATOM 633 C CA . GLN A 1 86 ? 17.266 -16.328 -1.982 1 87.5 86 GLN A CA 1
ATOM 634 C C . GLN A 1 86 ? 18.703 -16.844 -1.895 1 87.5 86 GLN A C 1
ATOM 636 O O . GLN A 1 86 ? 19.188 -17.5 -2.818 1 87.5 86 GLN A O 1
ATOM 641 N N . ARG A 1 87 ? 19.375 -16.641 -0.804 1 85.06 87 ARG A N 1
ATOM 642 C CA . ARG A 1 87 ? 20.75 -17.062 -0.636 1 85.06 87 ARG A CA 1
ATOM 643 C C . ARG A 1 87 ? 20.828 -18.344 0.198 1 85.06 87 ARG A C 1
ATOM 645 O O . ARG A 1 87 ? 21.922 -18.875 0.44 1 85.06 87 ARG A O 1
ATOM 652 N N . THR A 1 88 ? 19.578 -18.688 0.569 1 81.75 88 THR A N 1
ATOM 653 C CA . THR A 1 88 ? 19.531 -19.891 1.396 1 81.75 88 THR A CA 1
ATOM 654 C C . THR A 1 88 ? 18.859 -21.031 0.651 1 81.75 88 THR A C 1
ATOM 656 O O . THR A 1 88 ? 17.641 -21.047 0.495 1 81.75 88 THR A O 1
ATOM 659 N N . PRO A 1 89 ? 19.562 -21.875 0.114 1 66.31 89 PRO A N 1
ATOM 660 C CA . PRO A 1 89 ? 19.047 -22.984 -0.702 1 66.31 89 PRO A CA 1
ATOM 661 C C . PRO A 1 89 ? 17.891 -23.719 -0.031 1 66.31 89 PRO A C 1
ATOM 663 O O . PRO A 1 89 ? 17 -24.234 -0.715 1 66.31 89 PRO A O 1
ATOM 666 N N . ALA A 1 90 ? 17.797 -24.016 1.117 1 66.62 90 ALA A N 1
ATOM 667 C CA . ALA A 1 90 ? 16.812 -24.859 1.783 1 66.62 90 ALA A CA 1
ATOM 668 C C . ALA A 1 90 ? 15.539 -24.094 2.096 1 66.62 90 ALA A C 1
ATOM 670 O O . ALA A 1 90 ? 14.547 -24.672 2.547 1 66.62 90 ALA A O 1
ATOM 671 N N . ALA A 1 91 ? 15.523 -22.875 1.642 1 65.88 91 ALA A N 1
ATOM 672 C CA . ALA A 1 91 ? 14.359 -22.078 2.025 1 65.88 91 ALA A CA 1
ATOM 673 C C . ALA A 1 91 ? 13.172 -22.359 1.118 1 65.88 91 ALA A C 1
ATOM 675 O O . ALA A 1 91 ? 13.344 -22.609 -0.079 1 65.88 91 ALA A O 1
ATOM 676 N N . THR A 1 92 ? 12 -22.781 1.832 1 61.62 92 THR A N 1
ATOM 677 C CA . THR A 1 92 ? 10.766 -23.016 1.087 1 61.62 92 THR A CA 1
ATOM 678 C C . THR A 1 92 ? 9.867 -21.781 1.148 1 61.62 92 THR A C 1
ATOM 680 O O . THR A 1 92 ? 9.859 -21.062 2.145 1 61.62 92 THR A O 1
ATOM 683 N N . CYS A 1 93 ? 9.633 -21.25 0.043 1 62.94 93 CYS A N 1
ATOM 684 C CA . CYS A 1 93 ? 8.664 -20.156 0.026 1 62.94 93 CYS A CA 1
ATOM 685 C C . CYS A 1 93 ? 7.348 -20.609 -0.588 1 62.94 93 CYS A C 1
ATOM 687 O O . CYS A 1 93 ? 7.277 -21.672 -1.206 1 62.94 93 CYS A O 1
ATOM 689 N N . SER A 1 94 ? 6.371 -19.922 -0.193 1 55.94 94 SER A N 1
ATOM 690 C CA . SER A 1 94 ? 5.008 -20.281 -0.567 1 55.94 94 SER A CA 1
ATOM 691 C C . SER A 1 94 ? 4.957 -20.859 -1.976 1 55.94 94 SER A C 1
ATOM 693 O O . SER A 1 94 ? 5.98 -20.953 -2.652 1 55.94 94 SER A O 1
ATOM 695 N N . LEU A 1 95 ? 3.84 -20.859 -2.52 1 53.31 95 LEU A N 1
ATOM 696 C CA . LEU A 1 95 ? 3.305 -21.75 -3.553 1 53.31 95 LEU A CA 1
ATOM 697 C C . LEU A 1 95 ? 4.312 -21.938 -4.684 1 53.31 95 LEU A C 1
ATOM 699 O O . LEU A 1 95 ? 4.59 -23.062 -5.09 1 53.31 95 LEU A O 1
ATOM 703 N N . ASP A 1 96 ? 4.73 -20.969 -5.438 1 53.84 96 ASP A N 1
ATOM 704 C CA . ASP A 1 96 ? 5.328 -21.344 -6.719 1 53.84 96 ASP A CA 1
ATOM 705 C C . ASP A 1 96 ? 6.852 -21.25 -6.66 1 53.84 96 ASP A C 1
ATOM 707 O O . ASP A 1 96 ? 7.516 -21.203 -7.699 1 53.84 96 ASP A O 1
ATOM 711 N N . GLY A 1 97 ? 7.355 -21.562 -5.34 1 58.12 97 GLY A N 1
ATOM 712 C CA . GLY A 1 97 ? 8.805 -21.562 -5.324 1 58.12 97 GLY A CA 1
ATOM 713 C C . GLY A 1 97 ? 9.422 -20.281 -5.84 1 58.12 97 GLY A C 1
ATOM 714 O O . GLY A 1 97 ? 10.648 -20.172 -5.945 1 58.12 97 GLY A O 1
ATOM 715 N N . GLY A 1 98 ? 8.531 -19.312 -6.066 1 71.31 98 GLY A N 1
ATOM 716 C CA . GLY A 1 98 ? 9.016 -18.156 -6.797 1 71.31 98 GLY A CA 1
ATOM 717 C C . GLY A 1 98 ? 9.875 -17.234 -5.953 1 71.31 98 GLY A C 1
ATOM 718 O O . GLY A 1 98 ? 10.766 -16.562 -6.473 1 71.31 98 GLY A O 1
ATOM 719 N N . CYS A 1 99 ? 9.906 -17.5 -4.629 1 79.94 99 CYS A N 1
ATOM 720 C CA . CYS A 1 99 ? 10.578 -16.516 -3.779 1 79.94 99 CYS A CA 1
ATOM 721 C C . CYS A 1 99 ? 12.055 -16.859 -3.635 1 79.94 99 CYS A C 1
ATOM 723 O O . CYS A 1 99 ? 12.859 -15.992 -3.262 1 79.94 99 CYS A O 1
ATOM 725 N N . THR A 1 100 ? 12.391 -18.094 -3.938 1 83.12 100 THR A N 1
ATOM 726 C CA . THR A 1 100 ? 13.789 -18.469 -3.762 1 83.12 100 THR A CA 1
ATOM 727 C C . THR A 1 100 ? 14.562 -18.297 -5.066 1 83.12 100 THR A C 1
ATOM 729 O O . THR A 1 100 ? 15.797 -18.375 -5.082 1 83.12 100 THR A O 1
ATOM 732 N N . THR A 1 101 ? 13.906 -18.062 -6.062 1 83 101 THR A N 1
ATOM 733 C CA . THR A 1 101 ? 14.539 -17.953 -7.375 1 83 101 THR A CA 1
ATOM 734 C C . THR A 1 101 ? 14.945 -16.516 -7.66 1 83 101 THR A C 1
ATOM 736 O O . THR A 1 101 ? 14.156 -15.586 -7.441 1 83 101 THR A O 1
ATOM 739 N N . VAL A 1 102 ? 16.188 -16.375 -8.055 1 86.25 102 VAL A N 1
ATOM 740 C CA . VAL A 1 102 ? 16.656 -15.062 -8.469 1 86.25 102 VAL A CA 1
ATOM 741 C C . VAL A 1 102 ? 16.344 -14.836 -9.945 1 86.25 102 VAL A C 1
ATOM 743 O O . VAL A 1 102 ? 16.969 -15.438 -10.82 1 86.25 102 VAL A O 1
ATOM 746 N N . GLN A 1 103 ? 15.461 -14 -10.156 1 84.5 103 GLN A N 1
ATOM 747 C CA . GLN A 1 103 ? 14.969 -13.812 -11.523 1 84.5 103 GLN A CA 1
ATOM 748 C C . GLN A 1 103 ? 15.781 -12.742 -12.25 1 84.5 103 GLN A C 1
ATOM 750 O O . GLN A 1 103 ? 15.828 -12.734 -13.484 1 84.5 103 GLN A O 1
ATOM 755 N N . TYR A 1 104 ? 16.312 -11.805 -11.531 1 88.19 104 TYR A N 1
ATOM 756 C CA . TYR A 1 104 ? 17.062 -10.703 -12.109 1 88.19 104 TYR A CA 1
ATOM 757 C C . TYR A 1 104 ? 18.141 -10.203 -11.148 1 88.19 104 TYR A C 1
ATOM 759 O O . TYR A 1 104 ? 17.906 -10.156 -9.938 1 88.19 104 TYR A O 1
ATOM 767 N N . GLU A 1 105 ? 19.281 -9.953 -11.734 1 88.31 105 GLU A N 1
ATOM 768 C CA . GLU A 1 105 ? 20.359 -9.352 -10.961 1 88.31 105 GLU A CA 1
ATOM 769 C C . GLU A 1 105 ? 20.984 -8.172 -11.711 1 88.31 105 GLU A C 1
ATOM 771 O O . GLU A 1 105 ? 21.438 -8.32 -12.844 1 88.31 105 GLU A O 1
ATOM 776 N N . LEU A 1 106 ? 20.891 -7.078 -11.062 1 84.38 106 LEU A N 1
ATOM 777 C CA . LEU A 1 106 ? 21.578 -5.914 -11.617 1 84.38 106 LEU A CA 1
ATOM 778 C C . LEU A 1 106 ? 23.078 -6 -11.375 1 84.38 106 LEU A C 1
ATOM 780 O O . LEU A 1 106 ? 23.516 -6.098 -10.227 1 84.38 106 LEU A O 1
ATOM 784 N N . PHE A 1 107 ? 23.922 -6.012 -12.422 1 83.88 107 PHE A N 1
ATOM 785 C CA . PHE A 1 107 ? 25.375 -6.102 -12.414 1 83.88 107 PHE A CA 1
ATOM 786 C C . PHE A 1 107 ? 25.828 -7.387 -11.734 1 83.88 107 PHE A C 1
ATOM 788 O O . PHE A 1 107 ? 26.906 -7.434 -11.141 1 83.88 107 PHE A O 1
ATOM 795 N N . GLY A 1 108 ? 24.969 -8.43 -11.664 1 77.25 108 GLY A N 1
ATOM 796 C CA . GLY A 1 108 ? 25.328 -9.719 -11.078 1 77.25 108 GLY A CA 1
ATOM 797 C C . GLY A 1 108 ? 25.312 -9.703 -9.562 1 77.25 108 GLY A C 1
ATOM 798 O O . GLY A 1 108 ? 25.609 -10.719 -8.922 1 77.25 108 GLY A O 1
ATOM 799 N N . LEU A 1 109 ? 24.891 -8.492 -9.023 1 79.25 109 LEU A N 1
ATOM 800 C CA . LEU A 1 109 ? 25.078 -8.367 -7.586 1 79.25 109 LEU A CA 1
ATOM 801 C C . LEU A 1 109 ? 23.766 -8.062 -6.883 1 79.25 109 LEU A C 1
ATOM 803 O O . LEU A 1 109 ? 23.469 -8.609 -5.812 1 79.25 109 LEU A O 1
ATOM 807 N N . LEU A 1 110 ? 23 -7.258 -7.516 1 87.75 110 LEU A N 1
ATOM 808 C CA . LEU A 1 110 ? 21.797 -6.82 -6.812 1 87.75 110 LEU A CA 1
ATOM 809 C C . LEU A 1 110 ? 20.547 -7.461 -7.414 1 87.75 110 LEU A C 1
ATOM 811 O O . LEU A 1 110 ? 20.172 -7.148 -8.547 1 87.75 110 LEU A O 1
ATOM 815 N N . SER A 1 111 ? 19.984 -8.32 -6.613 1 93.25 111 SER A N 1
ATOM 816 C CA . SER A 1 111 ? 18.703 -8.891 -7.012 1 93.25 111 SER A CA 1
ATOM 817 C C . SER A 1 111 ? 17.562 -7.902 -6.801 1 93.25 111 SER A C 1
ATOM 819 O O . SER A 1 111 ? 17.781 -6.816 -6.25 1 93.25 111 SER A O 1
ATOM 821 N N . ILE A 1 112 ? 16.422 -8.242 -7.207 1 93.25 112 ILE A N 1
ATOM 822 C CA . ILE A 1 112 ? 15.242 -7.383 -7.125 1 93.25 112 ILE A CA 1
ATOM 823 C C . ILE A 1 112 ? 14.93 -7.078 -5.664 1 93.25 112 ILE A C 1
ATOM 825 O O . ILE A 1 112 ? 14.781 -5.918 -5.285 1 93.25 112 ILE A O 1
ATOM 829 N N . PRO A 1 113 ? 14.953 -8.117 -4.789 1 94.69 113 PRO A N 1
ATOM 830 C CA . PRO A 1 113 ? 14.711 -7.805 -3.379 1 94.69 113 PRO A CA 1
ATOM 831 C C . PRO A 1 113 ? 15.797 -6.91 -2.783 1 94.69 113 PRO A C 1
ATOM 833 O O . PRO A 1 113 ? 15.523 -6.098 -1.898 1 94.69 113 PRO A O 1
ATOM 836 N N . ASN A 1 114 ? 17.016 -7.07 -3.279 1 96.19 114 ASN A N 1
ATOM 837 C CA . ASN A 1 114 ? 18.094 -6.191 -2.82 1 96.19 114 ASN A CA 1
ATOM 838 C C . ASN A 1 114 ? 17.844 -4.746 -3.244 1 96.19 114 ASN A C 1
ATOM 840 O O . ASN A 1 114 ? 18.125 -3.818 -2.479 1 96.19 114 ASN A O 1
ATOM 844 N N . LEU A 1 115 ? 17.453 -4.559 -4.434 1 96.94 115 LEU A N 1
ATOM 845 C CA . LEU A 1 115 ? 17.125 -3.223 -4.91 1 96.94 115 LEU A CA 1
ATOM 846 C C . LEU A 1 115 ? 16 -2.615 -4.074 1 96.94 115 LEU A C 1
ATOM 848 O O . LEU A 1 115 ? 16.047 -1.436 -3.725 1 96.94 115 LEU A O 1
ATOM 852 N N . ALA A 1 116 ? 15.016 -3.434 -3.758 1 97.94 116 ALA A N 1
ATOM 853 C CA . ALA A 1 116 ? 13.93 -2.973 -2.904 1 97.94 116 ALA A CA 1
ATOM 854 C C . ALA A 1 116 ? 14.438 -2.58 -1.521 1 97.94 116 ALA A C 1
ATOM 856 O O . ALA A 1 116 ? 14.023 -1.565 -0.96 1 97.94 116 ALA A O 1
ATOM 857 N N . LEU A 1 117 ? 15.312 -3.377 -1.01 1 98.06 117 LEU A N 1
ATOM 858 C CA . LEU A 1 117 ? 15.883 -3.104 0.305 1 98.06 117 LEU A CA 1
ATOM 859 C C . LEU A 1 117 ? 16.594 -1.759 0.317 1 98.06 117 LEU A C 1
ATOM 861 O O . LEU A 1 117 ? 16.453 -0.979 1.261 1 98.06 117 LEU A O 1
ATOM 865 N N . VAL A 1 118 ? 17.359 -1.515 -0.693 1 98.31 118 VAL A N 1
ATOM 866 C CA . VAL A 1 118 ? 18.062 -0.243 -0.814 1 98.31 118 VAL A CA 1
ATOM 867 C C . VAL A 1 118 ? 17.047 0.903 -0.864 1 98.31 118 VAL A C 1
ATOM 869 O O . VAL A 1 118 ? 17.203 1.907 -0.166 1 98.31 118 VAL A O 1
ATOM 872 N N . ALA A 1 119 ? 16.047 0.77 -1.65 1 98.81 119 ALA A N 1
ATOM 873 C CA . ALA A 1 119 ? 15.039 1.823 -1.803 1 98.81 119 ALA A CA 1
ATOM 874 C C . ALA A 1 119 ? 14.32 2.092 -0.484 1 98.81 119 ALA A C 1
ATOM 876 O O . ALA A 1 119 ? 14.18 3.246 -0.072 1 98.81 119 ALA A O 1
ATOM 877 N N . PHE A 1 120 ? 13.891 1.054 0.207 1 98.94 120 PHE A N 1
ATOM 878 C CA . PHE A 1 120 ? 13.234 1.211 1.497 1 98.94 120 PHE A CA 1
ATOM 879 C C . PHE A 1 120 ? 14.156 1.891 2.5 1 98.94 120 PHE A C 1
ATOM 881 O O . PHE A 1 120 ? 13.719 2.734 3.285 1 98.94 120 PHE A O 1
ATOM 888 N N . SER A 1 121 ? 15.414 1.522 2.484 1 98.88 121 SER A N 1
ATOM 889 C CA . SER A 1 121 ? 16.391 2.092 3.408 1 98.88 121 SER A CA 1
ATOM 890 C C . SER A 1 121 ? 16.609 3.578 3.137 1 98.88 121 SER A C 1
ATOM 892 O O . SER A 1 121 ? 16.688 4.379 4.07 1 98.88 121 SER A O 1
ATOM 894 N N . LEU A 1 122 ? 16.719 3.906 1.896 1 98.88 122 LEU A N 1
ATOM 895 C CA . LEU A 1 122 ? 16.906 5.305 1.528 1 98.88 122 LEU A 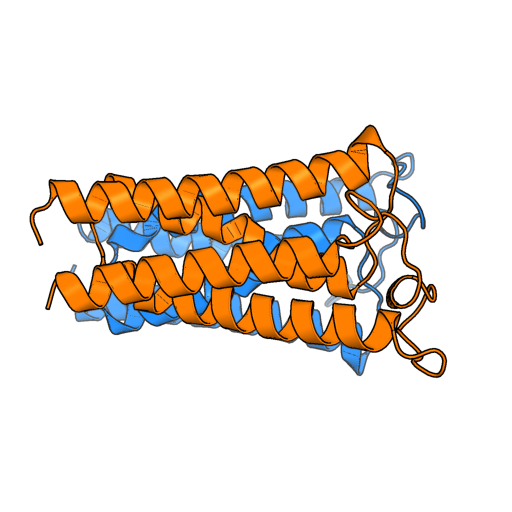CA 1
ATOM 896 C C . LEU A 1 122 ? 15.727 6.152 1.965 1 98.88 122 LEU A C 1
ATOM 898 O O . LEU A 1 122 ? 15.898 7.254 2.492 1 98.88 122 LEU A O 1
ATOM 902 N N . VAL A 1 123 ? 14.547 5.672 1.755 1 98.88 123 VAL A N 1
ATOM 903 C CA . VAL A 1 123 ? 13.344 6.402 2.156 1 98.88 123 VAL A CA 1
ATOM 904 C C . VAL A 1 123 ? 13.312 6.543 3.676 1 98.88 123 VAL A C 1
ATOM 906 O O . VAL A 1 123 ? 13.055 7.633 4.199 1 98.88 123 VAL A O 1
ATOM 909 N N . SER A 1 124 ? 13.57 5.453 4.406 1 98.88 124 SER A N 1
ATOM 910 C CA . SER A 1 124 ? 13.57 5.484 5.863 1 98.88 124 SER A CA 1
ATOM 911 C C . SER A 1 124 ? 14.594 6.477 6.398 1 98.88 124 SER A C 1
ATOM 913 O O . SER A 1 124 ? 14.281 7.301 7.262 1 98.88 124 SER A O 1
ATOM 915 N N . LEU A 1 125 ? 15.773 6.391 5.844 1 98.62 125 LEU A N 1
ATOM 916 C CA . LEU A 1 125 ? 16.828 7.305 6.266 1 98.62 125 LEU A CA 1
ATOM 917 C C . LEU A 1 125 ? 16.469 8.75 5.934 1 98.62 125 LEU A C 1
ATOM 919 O O . LEU A 1 125 ? 16.688 9.648 6.746 1 98.62 125 LEU A O 1
ATOM 923 N N . GLY A 1 126 ? 15.961 8.938 4.727 1 98.25 126 GLY A N 1
ATOM 924 C CA . GLY A 1 126 ? 15.586 10.281 4.309 1 98.25 126 GLY A CA 1
ATOM 925 C C . GLY A 1 126 ? 14.586 10.938 5.246 1 98.25 126 GLY A C 1
ATOM 926 O O . GLY A 1 126 ? 14.773 12.078 5.668 1 98.25 126 GLY A O 1
ATOM 927 N N . VAL A 1 127 ? 13.523 10.234 5.613 1 97.81 127 VAL A N 1
ATOM 928 C CA . VAL A 1 127 ? 12.492 10.859 6.434 1 97.81 127 VAL A CA 1
ATOM 929 C C . VAL A 1 127 ? 13 11.031 7.867 1 97.81 127 VAL A C 1
ATOM 931 O O . VAL A 1 127 ? 12.625 11.977 8.555 1 97.81 127 VAL A O 1
ATOM 934 N N . VAL A 1 128 ? 13.859 10.148 8.352 1 97.75 128 VAL A N 1
ATOM 935 C CA . VAL A 1 128 ? 14.43 10.273 9.688 1 97.75 128 VAL A CA 1
ATOM 936 C C . VAL A 1 128 ? 15.336 11.5 9.742 1 97.75 128 VAL A C 1
ATOM 938 O O . VAL A 1 128 ? 15.273 12.289 10.695 1 97.75 128 VAL A O 1
ATOM 941 N N . VAL A 1 129 ? 16.156 11.617 8.734 1 96.25 129 VAL A N 1
ATOM 942 C CA . VAL A 1 129 ? 17.047 12.773 8.656 1 96.25 129 VAL A CA 1
ATOM 943 C C . VAL A 1 129 ? 16.203 14.055 8.617 1 96.25 129 VAL A C 1
ATOM 945 O O . VAL A 1 129 ? 16.5 15.016 9.344 1 96.25 129 VAL A O 1
ATOM 948 N N . GLY A 1 130 ? 15.195 14.031 7.75 1 94.94 130 GLY A N 1
ATOM 949 C CA . GLY A 1 130 ? 14.32 15.188 7.684 1 94.94 130 GLY A CA 1
ATOM 950 C C . GLY A 1 130 ? 13.648 15.508 9 1 94.94 130 GLY A C 1
ATOM 951 O O . GLY A 1 130 ? 13.57 16.672 9.406 1 94.94 130 GLY A O 1
ATOM 952 N N . ALA A 1 131 ? 13.18 14.523 9.695 1 94.94 131 ALA A N 1
ATOM 953 C CA . ALA A 1 131 ? 12.508 14.703 10.984 1 94.94 131 ALA A CA 1
ATOM 954 C C . ALA A 1 131 ? 13.477 15.219 12.039 1 94.94 131 ALA A C 1
ATOM 956 O O . ALA A 1 131 ? 13.117 16.062 12.859 1 94.94 131 ALA A O 1
ATOM 957 N N . ARG A 1 132 ? 14.672 14.758 12.047 1 94.12 132 ARG A N 1
ATOM 958 C CA . ARG A 1 132 ? 15.664 15.156 13.039 1 94.12 132 ARG A CA 1
ATOM 959 C C . ARG A 1 132 ? 16.141 16.594 12.797 1 94.12 132 ARG A C 1
ATOM 961 O O . ARG A 1 132 ? 16.422 17.328 13.742 1 94.12 132 ARG A O 1
ATOM 968 N N . ARG A 1 133 ? 16.156 16.938 11.57 1 89.88 133 ARG A N 1
ATOM 969 C CA . ARG A 1 133 ? 16.625 18.281 11.242 1 89.88 133 ARG A CA 1
ATOM 970 C C . ARG A 1 133 ? 15.539 19.328 11.523 1 89.88 133 ARG A C 1
ATOM 972 O O . ARG A 1 133 ? 15.836 20.5 11.695 1 89.88 133 ARG A O 1
ATOM 979 N N . ASN A 1 134 ? 14.305 18.859 11.391 1 83.69 134 ASN A N 1
ATOM 980 C CA . ASN A 1 134 ? 13.203 19.781 11.648 1 83.69 134 ASN A CA 1
ATOM 981 C C . ASN A 1 134 ? 12.953 19.953 13.148 1 83.69 134 ASN A C 1
ATOM 983 O O . ASN A 1 134 ? 12.164 20.812 13.555 1 83.69 134 ASN A O 1
ATOM 987 N N . ARG A 1 135 ? 13.633 19.109 14.008 1 70.12 135 ARG A N 1
ATOM 988 C CA . ARG A 1 135 ? 13.539 19.328 15.453 1 70.12 135 ARG A CA 1
A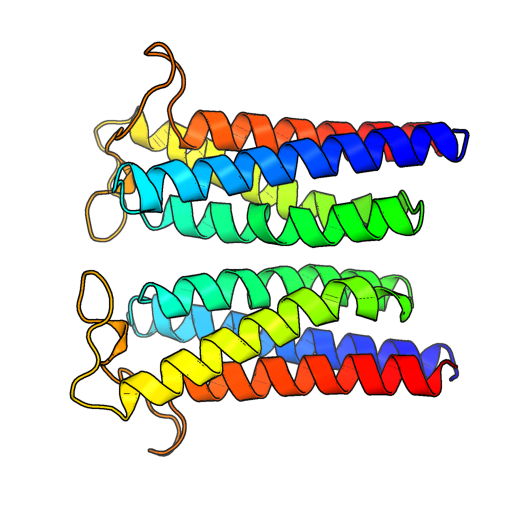TOM 989 C C . ARG A 1 135 ? 14.523 20.406 15.906 1 70.12 135 ARG A C 1
ATOM 991 O O . ARG A 1 135 ? 15.578 20.578 15.297 1 70.12 135 ARG A O 1
ATOM 998 N N . MET B 1 1 ? -15.758 21.375 12.086 1 62.59 1 MET B N 1
ATOM 999 C CA . MET B 1 1 ? -16.016 20.203 12.914 1 62.59 1 MET B CA 1
ATOM 1000 C C . MET B 1 1 ? -15.109 20.188 14.141 1 62.59 1 MET B C 1
ATOM 1002 O O . MET B 1 1 ? -13.977 20.672 14.086 1 62.59 1 MET B O 1
ATOM 1006 N N . SER B 1 2 ? -15.703 19.859 15.289 1 75.12 2 SER B N 1
ATOM 1007 C CA . SER B 1 2 ? -14.875 19.734 16.484 1 75.12 2 SER B CA 1
ATOM 1008 C C . SER B 1 2 ? -13.781 18.703 16.297 1 75.12 2 SER B C 1
ATOM 1010 O O . SER B 1 2 ? -13.898 17.812 15.445 1 75.12 2 SER B O 1
ATOM 1012 N N . ALA B 1 3 ? -12.703 18.859 16.891 1 76.06 3 ALA B N 1
ATOM 1013 C CA . ALA B 1 3 ? -11.594 17.922 16.875 1 76.06 3 ALA B CA 1
ATOM 1014 C C . ALA B 1 3 ? -12.078 16.5 17.188 1 76.06 3 ALA B C 1
ATOM 1016 O O . ALA B 1 3 ? -11.602 15.531 16.578 1 76.06 3 ALA B O 1
ATOM 1017 N N . SER B 1 4 ? -13.039 16.516 18.016 1 82.44 4 SER B N 1
ATOM 1018 C CA . SER B 1 4 ? -13.57 15.219 18.422 1 82.44 4 SER B CA 1
ATOM 1019 C C . SER B 1 4 ? -14.289 14.531 17.266 1 82.44 4 SER B C 1
ATOM 1021 O O . SER B 1 4 ? -14.133 13.32 17.062 1 82.44 4 SER B O 1
ATOM 1023 N N . ALA B 1 5 ? -15 15.312 16.484 1 88.19 5 ALA B N 1
ATOM 1024 C CA . ALA B 1 5 ? -15.75 14.75 15.367 1 88.19 5 ALA B CA 1
ATOM 1025 C C . ALA B 1 5 ? -14.812 14.258 14.266 1 88.19 5 ALA B C 1
ATOM 1027 O O . ALA B 1 5 ? -15.039 13.195 13.68 1 88.19 5 ALA B O 1
ATOM 1028 N N . THR B 1 6 ? -13.781 14.984 14.039 1 90.31 6 THR B N 1
ATOM 1029 C CA . THR B 1 6 ? -12.781 14.609 13.047 1 90.31 6 THR B CA 1
ATOM 1030 C C . THR B 1 6 ? -12.102 13.297 13.438 1 90.31 6 THR B C 1
ATOM 1032 O O . THR B 1 6 ? -11.992 12.383 12.617 1 90.31 6 THR B O 1
ATOM 1035 N N . ARG B 1 7 ? -11.773 13.219 14.703 1 94.62 7 ARG B N 1
ATOM 1036 C CA . ARG B 1 7 ? -11.102 12.023 15.195 1 94.62 7 ARG B CA 1
ATOM 1037 C C . ARG B 1 7 ? -12.016 10.805 15.094 1 94.62 7 ARG B C 1
ATOM 1039 O O . ARG B 1 7 ? -11.562 9.703 14.766 1 94.62 7 ARG B O 1
ATOM 1046 N N . THR B 1 8 ? -13.234 11.055 15.359 1 96.12 8 THR B N 1
ATOM 1047 C CA . THR B 1 8 ? -14.195 9.961 15.305 1 96.12 8 THR B CA 1
ATOM 1048 C C . THR B 1 8 ? -14.312 9.406 13.883 1 96.12 8 THR B C 1
ATOM 1050 O O . THR B 1 8 ? -14.312 8.188 13.688 1 96.12 8 THR B O 1
ATOM 1053 N N . ILE B 1 9 ? -14.367 10.25 12.906 1 97.69 9 ILE B N 1
ATOM 1054 C CA . ILE B 1 9 ? -14.469 9.836 11.508 1 97.69 9 ILE B CA 1
ATOM 1055 C C . ILE B 1 9 ? -13.195 9.102 11.102 1 97.69 9 ILE B C 1
ATOM 1057 O O . ILE B 1 9 ? -13.258 8.039 10.469 1 97.69 9 ILE B O 1
ATOM 1061 N N . LEU B 1 10 ? -12.078 9.625 11.484 1 98.44 10 LEU B N 1
ATOM 1062 C CA . LEU B 1 10 ? -10.805 9.016 11.125 1 98.44 10 LEU B CA 1
ATOM 1063 C C . LEU B 1 10 ? -10.641 7.656 11.797 1 98.44 10 LEU B C 1
ATOM 1065 O O . LEU B 1 10 ? -10.148 6.707 11.18 1 98.44 10 LEU B O 1
ATOM 1069 N N . VAL B 1 11 ? -11.07 7.52 13.047 1 98.69 11 VAL B N 1
ATOM 1070 C CA . VAL B 1 11 ? -11.008 6.246 13.758 1 98.69 11 VAL B CA 1
ATOM 1071 C C . VAL B 1 11 ? -11.945 5.238 13.102 1 98.69 11 VAL B C 1
ATOM 1073 O O . VAL B 1 11 ? -11.609 4.062 12.953 1 98.69 11 VAL B O 1
ATOM 1076 N N . ALA B 1 12 ? -13.094 5.707 12.719 1 98.69 12 ALA B N 1
ATOM 1077 C CA . ALA B 1 12 ? -14.039 4.832 12.039 1 98.69 12 ALA B CA 1
ATOM 1078 C C . ALA B 1 12 ? -13.461 4.324 10.719 1 98.69 12 ALA B C 1
ATOM 1080 O O . ALA B 1 12 ? -13.578 3.139 10.398 1 98.69 12 ALA B O 1
ATOM 1081 N N . CYS B 1 13 ? -12.883 5.227 9.953 1 98.88 13 CYS B N 1
ATOM 1082 C CA . CYS B 1 13 ? -12.25 4.828 8.703 1 98.88 13 CYS B CA 1
ATOM 1083 C C . CYS B 1 13 ? -11.102 3.859 8.953 1 98.88 13 CYS B C 1
ATOM 1085 O O . CYS B 1 13 ? -10.891 2.92 8.188 1 98.88 13 CYS B O 1
ATOM 1087 N N . THR B 1 14 ? -10.352 4.105 10.047 1 98.94 14 THR B N 1
ATOM 1088 C CA . THR B 1 14 ? -9.281 3.186 10.422 1 98.94 14 THR B CA 1
ATOM 1089 C C . THR B 1 14 ? -9.844 1.798 10.719 1 98.94 14 THR B C 1
ATOM 1091 O O . THR B 1 14 ? -9.273 0.789 10.305 1 98.94 14 THR B O 1
ATOM 1094 N N . ALA B 1 15 ? -10.945 1.742 11.406 1 98.88 15 ALA B N 1
ATOM 1095 C CA . ALA B 1 15 ? -11.578 0.474 11.75 1 98.88 15 ALA B CA 1
ATOM 1096 C C . ALA B 1 15 ? -12.023 -0.276 10.5 1 98.88 15 ALA B C 1
ATOM 1098 O O . ALA B 1 15 ? -11.828 -1.49 10.391 1 98.88 15 ALA B O 1
ATOM 1099 N N . VAL B 1 16 ? -12.602 0.441 9.562 1 98.88 16 VAL B N 1
ATOM 1100 C CA . VAL B 1 16 ? -13.023 -0.166 8.305 1 98.88 16 VAL B CA 1
ATOM 1101 C C . VAL B 1 16 ? -11.82 -0.769 7.594 1 98.88 16 VAL B C 1
ATOM 1103 O O . VAL B 1 16 ? -11.859 -1.916 7.145 1 98.88 16 VAL B O 1
ATOM 1106 N N . ALA B 1 17 ? -10.758 0.024 7.496 1 98.94 17 ALA B N 1
ATOM 1107 C CA . ALA B 1 17 ? -9.547 -0.443 6.832 1 98.94 17 ALA B CA 1
ATOM 1108 C C . ALA B 1 17 ? -8.961 -1.655 7.551 1 98.94 17 ALA B C 1
ATOM 1110 O O . ALA B 1 17 ? -8.516 -2.611 6.906 1 98.94 17 ALA B O 1
ATOM 1111 N N . ALA B 1 18 ? -8.969 -1.655 8.875 1 98.94 18 ALA B N 1
ATOM 1112 C CA . ALA B 1 18 ? -8.422 -2.752 9.672 1 98.94 18 ALA B CA 1
ATOM 1113 C C . ALA B 1 18 ? -9.25 -4.023 9.5 1 98.94 18 ALA B C 1
ATOM 1115 O O . ALA B 1 18 ? -8.695 -5.117 9.383 1 98.94 18 ALA B O 1
ATOM 1116 N N . VAL B 1 19 ? -10.516 -3.891 9.492 1 98.81 19 VAL B N 1
ATOM 1117 C CA . VAL B 1 19 ? -11.406 -5.035 9.312 1 98.81 19 VAL B CA 1
ATOM 1118 C C . VAL B 1 19 ? -11.219 -5.625 7.918 1 98.81 19 VAL B C 1
ATOM 1120 O O . VAL B 1 19 ? -11.148 -6.844 7.754 1 98.81 19 VAL B O 1
ATOM 1123 N N . ALA B 1 20 ? -11.18 -4.758 6.922 1 98.69 20 ALA B N 1
ATOM 1124 C CA . ALA B 1 20 ? -10.953 -5.227 5.559 1 98.69 20 ALA B CA 1
ATOM 1125 C C . ALA B 1 20 ? -9.617 -5.945 5.441 1 98.69 20 ALA B C 1
ATOM 1127 O O . ALA B 1 20 ? -9.523 -7.008 4.816 1 98.69 20 ALA B O 1
ATOM 1128 N N . THR B 1 21 ? -8.578 -5.344 6.035 1 98.75 21 THR B N 1
ATOM 1129 C CA . THR B 1 21 ? -7.258 -5.957 6.031 1 98.75 21 THR B CA 1
ATOM 1130 C C . THR B 1 21 ? -7.277 -7.297 6.762 1 98.75 21 THR B C 1
ATOM 1132 O O . THR B 1 21 ? -6.789 -8.297 6.242 1 98.75 21 THR B O 1
ATOM 1135 N N . GLY B 1 22 ? -7.871 -7.297 7.949 1 98.5 22 GLY B N 1
ATOM 1136 C CA . GLY B 1 22 ? -7.988 -8.531 8.703 1 98.5 22 GLY B CA 1
ATOM 1137 C C . GLY B 1 22 ? -8.773 -9.609 7.98 1 98.5 22 GLY B C 1
ATOM 1138 O O . GLY B 1 22 ? -8.422 -10.789 8.039 1 98.5 22 GLY B O 1
ATOM 1139 N N . GLY B 1 23 ? -9.867 -9.227 7.328 1 96.94 23 GLY B N 1
ATOM 1140 C CA . GLY B 1 23 ? -10.625 -10.164 6.523 1 96.94 23 GLY B CA 1
ATOM 1141 C C . GLY B 1 23 ? -9.82 -10.758 5.383 1 96.94 23 GLY B C 1
ATOM 1142 O O . GLY B 1 23 ? -9.891 -11.969 5.129 1 96.94 23 GLY B O 1
ATOM 1143 N N . SER B 1 24 ? -9.125 -9.922 4.707 1 96.06 24 SER B N 1
ATOM 1144 C CA . SER B 1 24 ? -8.25 -10.375 3.635 1 96.06 24 SER B CA 1
ATOM 1145 C C . SER B 1 24 ? -7.25 -11.414 4.141 1 96.06 24 SER B C 1
ATOM 1147 O O . SER B 1 24 ? -7.031 -12.445 3.49 1 96.06 24 SER B O 1
ATOM 1149 N N . LEU B 1 25 ? -6.602 -11.211 5.246 1 96.44 25 LEU B N 1
ATOM 1150 C CA . LEU B 1 25 ? -5.633 -12.133 5.828 1 96.44 25 LEU B CA 1
ATOM 1151 C C . LEU B 1 25 ? -6.312 -13.406 6.312 1 96.44 25 LEU B C 1
ATOM 1153 O O . LEU B 1 25 ? -5.754 -14.5 6.191 1 96.44 25 LEU B O 1
ATOM 1157 N N . TYR B 1 26 ? -7.508 -13.25 6.82 1 97.12 26 TYR B N 1
ATOM 1158 C CA . TYR B 1 26 ? -8.273 -14.422 7.242 1 97.12 26 TYR B CA 1
ATOM 1159 C C . TYR B 1 26 ? -8.562 -15.336 6.062 1 97.12 26 TYR B C 1
ATOM 1161 O O . TYR B 1 26 ? -8.32 -16.547 6.133 1 97.12 26 TYR B O 1
ATOM 1169 N N . PHE B 1 27 ? -9.031 -14.82 4.934 1 94.38 27 PHE B N 1
ATOM 1170 C CA . PHE B 1 27 ? -9.359 -15.617 3.754 1 94.38 27 PHE B CA 1
ATOM 1171 C C . PHE B 1 27 ? -8.117 -16.297 3.191 1 94.38 27 PHE B C 1
ATOM 1173 O O . PHE B 1 27 ? -8.148 -17.469 2.838 1 94.38 27 PHE B O 1
ATOM 1180 N N . SER B 1 28 ? -7.012 -15.578 3.145 1 92.5 28 SER B N 1
ATOM 1181 C CA . SER B 1 28 ? -5.812 -16.109 2.504 1 92.5 28 SER B CA 1
ATOM 1182 C C . SER B 1 28 ? -5.055 -17.047 3.438 1 92.5 28 SER B C 1
ATOM 1184 O O . SER B 1 28 ? -4.605 -18.109 3.02 1 92.5 28 SER B O 1
ATOM 1186 N N . GLU B 1 29 ? -4.965 -16.781 4.773 1 93.19 29 GLU B N 1
ATOM 1187 C CA . GLU B 1 29 ? -4.082 -17.5 5.68 1 93.19 29 GLU B CA 1
ATOM 1188 C C . GLU B 1 29 ? -4.844 -18.578 6.441 1 93.19 29 GLU B C 1
ATOM 1190 O O . GLU B 1 29 ? -4.27 -19.609 6.812 1 93.19 29 GLU B O 1
ATOM 1195 N N . VAL B 1 30 ? -6.082 -18.406 6.723 1 94.38 30 VAL B N 1
ATOM 1196 C CA . VAL B 1 30 ? -6.855 -19.359 7.516 1 94.38 30 VAL B CA 1
ATOM 1197 C C . VAL B 1 30 ? -7.691 -20.234 6.598 1 94.38 30 VAL B C 1
ATOM 1199 O O . VAL B 1 30 ? -7.637 -21.469 6.691 1 94.38 30 VAL B O 1
ATOM 1202 N N . MET B 1 31 ? -8.359 -19.734 5.578 1 93.19 31 MET B N 1
ATOM 1203 C CA . MET B 1 31 ? -9.211 -20.5 4.668 1 93.19 31 MET B CA 1
ATOM 1204 C C . MET B 1 31 ? -8.406 -21.047 3.496 1 93.19 31 MET B C 1
ATOM 1206 O O . MET B 1 31 ? -8.906 -21.844 2.709 1 93.19 31 MET B O 1
ATOM 1210 N N . GLY B 1 32 ? -7.18 -20.453 3.293 1 90.69 32 GLY B N 1
ATOM 1211 C CA . GLY B 1 32 ? -6.309 -20.969 2.254 1 90.69 32 GLY B CA 1
ATOM 1212 C C . GLY B 1 32 ? -6.688 -20.5 0.862 1 90.69 32 GLY B C 1
ATOM 1213 O O . GLY B 1 32 ? -6.395 -21.172 -0.127 1 90.69 32 GLY B O 1
ATOM 1214 N N . LEU B 1 33 ? -7.43 -19.391 0.712 1 88.5 33 LEU B N 1
ATOM 1215 C CA . LEU B 1 33 ? -7.785 -18.812 -0.578 1 88.5 33 LEU B CA 1
ATOM 1216 C C . LEU B 1 33 ? -6.664 -17.922 -1.1 1 88.5 33 LEU B C 1
ATOM 1218 O O . LEU B 1 33 ? -6.535 -16.766 -0.681 1 88.5 33 LEU B O 1
ATOM 1222 N N . TYR B 1 34 ? -5.875 -18.344 -1.973 1 84.94 34 TYR B N 1
ATOM 1223 C CA . TYR B 1 34 ? -4.719 -17.594 -2.461 1 84.94 34 TYR B CA 1
ATOM 1224 C C . TYR B 1 34 ? -5.152 -16.375 -3.268 1 84.94 34 TYR B C 1
ATOM 1226 O O . TYR B 1 34 ? -5.984 -16.484 -4.172 1 84.94 34 TYR B O 1
ATOM 1234 N N . PRO B 1 35 ? -4.594 -15.352 -2.949 1 90.62 35 PRO B N 1
ATOM 1235 C CA . PRO B 1 35 ? -4.973 -14.125 -3.656 1 90.62 35 PRO B CA 1
ATOM 1236 C C . PRO B 1 35 ? -4.508 -14.117 -5.109 1 90.62 35 PRO B C 1
ATOM 1238 O O . PRO B 1 35 ? -3.379 -14.523 -5.406 1 90.62 35 PRO B O 1
ATOM 1241 N N . CYS B 1 36 ? -5.41 -13.773 -5.977 1 88.94 36 CYS B N 1
ATOM 1242 C CA . CYS B 1 36 ? -5.027 -13.562 -7.367 1 88.94 36 CYS B CA 1
ATOM 1243 C C . CYS B 1 36 ? -4.344 -12.211 -7.551 1 88.94 36 CYS B C 1
ATOM 1245 O O . CYS B 1 36 ? -4.176 -11.461 -6.59 1 88.94 36 CYS B O 1
ATOM 1247 N N . ASP B 1 37 ? -4.012 -11.805 -8.695 1 89.88 37 ASP B N 1
ATOM 1248 C CA . ASP B 1 37 ? -3.262 -10.578 -8.961 1 89.88 37 ASP B CA 1
ATOM 1249 C C . ASP B 1 37 ? -4.07 -9.344 -8.57 1 89.88 37 ASP B C 1
ATOM 1251 O O . ASP B 1 37 ? -3.535 -8.406 -7.969 1 89.88 37 ASP B O 1
ATOM 1255 N N . LEU B 1 38 ? -5.34 -9.367 -8.969 1 93.56 38 LEU B N 1
ATOM 1256 C CA . LEU B 1 38 ? -6.168 -8.203 -8.664 1 93.56 38 LEU B CA 1
ATOM 1257 C C . LEU B 1 38 ? -6.371 -8.055 -7.16 1 93.56 38 LEU B C 1
ATOM 1259 O O . LEU B 1 38 ? -6.477 -6.938 -6.648 1 93.56 38 LEU B O 1
ATOM 1263 N N . CYS B 1 39 ? -6.457 -9.172 -6.457 1 94.75 39 CYS B N 1
ATOM 1264 C CA . CYS B 1 39 ? -6.539 -9.109 -5.004 1 94.75 39 CYS B CA 1
ATOM 1265 C C . CYS B 1 39 ? -5.281 -8.492 -4.41 1 94.75 39 CYS B C 1
ATOM 1267 O O . CYS B 1 39 ? -5.352 -7.699 -3.469 1 94.75 39 CYS B O 1
ATOM 1269 N N . TRP B 1 40 ? -4.164 -8.812 -4.93 1 94.31 40 TRP B N 1
ATOM 1270 C CA . TRP B 1 40 ? -2.916 -8.227 -4.461 1 94.31 40 TRP B CA 1
ATOM 1271 C C . TRP B 1 40 ? -2.891 -6.719 -4.711 1 94.31 40 TRP B C 1
ATOM 1273 O O . TRP B 1 40 ? -2.469 -5.945 -3.85 1 94.31 40 TRP B O 1
ATOM 1283 N N . ILE B 1 41 ? -3.32 -6.285 -5.863 1 96.69 41 ILE B N 1
ATOM 1284 C CA . ILE B 1 41 ? -3.348 -4.863 -6.188 1 96.69 41 ILE B CA 1
ATOM 1285 C C . ILE B 1 41 ? -4.273 -4.133 -5.219 1 96.69 41 ILE B C 1
ATOM 1287 O O . ILE B 1 41 ? -3.959 -3.027 -4.77 1 96.69 41 ILE B O 1
ATOM 1291 N N . GLN B 1 42 ? -5.383 -4.738 -4.941 1 98.19 42 GLN B N 1
ATOM 1292 C CA . GLN B 1 42 ? -6.293 -4.152 -3.963 1 98.19 42 GLN B CA 1
ATOM 1293 C C . GLN B 1 42 ? -5.633 -4.051 -2.592 1 98.19 42 GLN B C 1
ATOM 1295 O O . GLN B 1 42 ? -5.812 -3.061 -1.88 1 98.19 42 GLN B O 1
ATOM 1300 N N . ARG B 1 43 ? -4.836 -5.043 -2.213 1 98.5 43 ARG B N 1
ATOM 1301 C CA . ARG B 1 43 ? -4.125 -5.012 -0.939 1 98.5 43 ARG B CA 1
ATOM 1302 C C . ARG B 1 43 ? -3.125 -3.859 -0.898 1 98.5 43 ARG B C 1
ATOM 1304 O O . ARG B 1 43 ? -2.877 -3.283 0.163 1 98.5 43 ARG B O 1
ATOM 1311 N N . ILE B 1 44 ? -2.609 -3.453 -2.016 1 98.69 44 ILE B N 1
ATOM 1312 C CA . ILE B 1 44 ? -1.704 -2.314 -2.131 1 98.69 44 ILE B CA 1
ATOM 1313 C C . ILE B 1 44 ? -2.432 -1.035 -1.723 1 98.69 44 ILE B C 1
ATOM 1315 O O . ILE B 1 44 ? -1.832 -0.135 -1.13 1 98.69 44 ILE B O 1
AT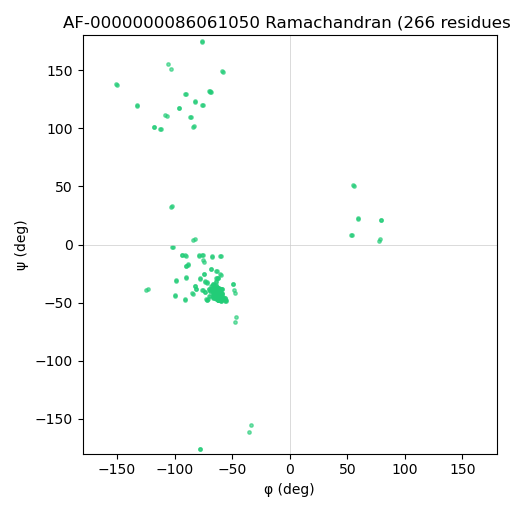OM 1319 N N . GLY B 1 45 ? -3.633 -0.97 -2.02 1 98.75 45 GLY B N 1
ATOM 1320 C CA . GLY B 1 45 ? -4.426 0.191 -1.651 1 98.75 45 GLY B CA 1
ATOM 1321 C C . GLY B 1 45 ? -4.934 0.137 -0.223 1 98.75 45 GLY B C 1
ATOM 1322 O O . GLY B 1 45 ? -4.918 1.146 0.486 1 98.75 45 GLY B O 1
ATOM 1323 N N . MET B 1 46 ? -5.273 -0.995 0.261 1 98.94 46 MET B N 1
ATOM 1324 C CA . MET B 1 46 ? -6.043 -1.12 1.496 1 98.94 46 MET B CA 1
ATOM 1325 C C . MET B 1 46 ? -5.117 -1.228 2.705 1 98.94 46 MET B C 1
ATOM 1327 O O . MET B 1 46 ? -5.312 -0.53 3.701 1 98.94 46 MET B O 1
ATOM 1331 N N . TYR B 1 47 ? -4.137 -2.031 2.672 1 98.88 47 TYR B N 1
ATOM 1332 C CA . TYR B 1 47 ? -3.328 -2.328 3.85 1 98.88 47 TYR B CA 1
ATOM 1333 C C . TYR B 1 47 ? -2.645 -1.07 4.375 1 98.88 47 TYR B C 1
ATOM 1335 O O . TYR B 1 47 ? -2.705 -0.776 5.57 1 98.88 47 TYR B O 1
ATOM 1343 N N . PRO B 1 48 ? -1.998 -0.29 3.469 1 98.94 48 PRO B N 1
ATOM 1344 C CA . PRO B 1 48 ? -1.37 0.93 3.984 1 98.94 48 PRO B CA 1
ATOM 1345 C C . PRO B 1 48 ? -2.383 1.917 4.559 1 98.94 48 PRO B C 1
ATOM 1347 O O . PRO B 1 48 ? -2.02 2.777 5.367 1 98.94 48 PRO B O 1
ATOM 1350 N N . LEU B 1 49 ? -3.613 1.844 4.152 1 98.94 49 LEU B N 1
ATOM 1351 C CA . LEU B 1 49 ? -4.625 2.762 4.664 1 98.94 49 LEU B CA 1
ATOM 1352 C C . LEU B 1 49 ? -4.801 2.592 6.168 1 98.94 49 LEU B C 1
ATOM 1354 O O . LEU B 1 49 ? -5.141 3.547 6.871 1 98.94 49 LEU B O 1
ATOM 1358 N N . VAL B 1 50 ? -4.555 1.405 6.688 1 98.94 50 VAL B N 1
ATOM 1359 C CA . VAL B 1 50 ? -4.633 1.192 8.133 1 98.94 50 VAL B CA 1
ATOM 1360 C C . VAL B 1 50 ? -3.645 2.111 8.844 1 98.94 50 VAL B C 1
ATOM 1362 O O . VAL B 1 50 ? -4.004 2.807 9.797 1 98.94 50 VAL B O 1
ATOM 1365 N N . VAL B 1 51 ? -2.443 2.182 8.344 1 98.88 51 VAL B N 1
ATOM 1366 C CA . VAL B 1 51 ? -1.384 2.982 8.945 1 98.88 51 VAL B CA 1
ATOM 1367 C C . VAL B 1 51 ? -1.669 4.465 8.727 1 98.88 51 VAL B C 1
ATOM 1369 O O . VAL B 1 51 ? -1.615 5.262 9.672 1 98.88 51 VAL B O 1
ATOM 1372 N N . VAL B 1 52 ? -2.006 4.859 7.496 1 98.88 52 VAL B N 1
ATOM 1373 C CA . VAL B 1 52 ? -2.234 6.246 7.117 1 98.88 52 VAL B CA 1
ATOM 1374 C C . VAL B 1 52 ? -3.355 6.84 7.969 1 98.88 52 VAL B C 1
ATOM 1376 O O . VAL B 1 52 ? -3.197 7.914 8.555 1 98.88 52 VAL B O 1
ATOM 1379 N N . LEU B 1 53 ? -4.43 6.102 8.086 1 98.88 53 LEU B N 1
ATOM 1380 C CA . LEU B 1 53 ? -5.602 6.605 8.797 1 98.88 53 LEU B CA 1
ATOM 1381 C C . LEU B 1 53 ? -5.379 6.57 10.305 1 98.88 53 LEU B C 1
ATOM 1383 O O . LEU B 1 53 ? -5.84 7.461 11.023 1 98.88 53 LEU B O 1
ATOM 1387 N N . ALA B 1 54 ? -4.734 5.531 10.781 1 98.81 54 ALA B N 1
ATOM 1388 C CA . ALA B 1 54 ? -4.465 5.453 12.219 1 98.81 54 ALA B CA 1
ATOM 1389 C C . ALA B 1 54 ? -3.598 6.621 12.68 1 98.81 54 ALA B C 1
ATOM 1391 O O . ALA B 1 54 ? -3.871 7.23 13.719 1 98.81 54 ALA B O 1
ATOM 1392 N N . VAL B 1 55 ? -2.582 6.914 11.93 1 98.69 55 VAL B N 1
ATOM 1393 C CA . VAL B 1 55 ? -1.707 8.031 12.273 1 98.69 55 VAL B CA 1
ATOM 1394 C C . VAL B 1 55 ? -2.484 9.344 12.18 1 98.69 55 VAL B C 1
ATOM 1396 O O . VAL B 1 55 ? -2.346 10.211 13.047 1 98.69 55 VAL B O 1
ATOM 1399 N N . ALA B 1 56 ? -3.279 9.469 11.148 1 98.19 56 ALA B N 1
ATOM 1400 C CA . ALA B 1 56 ? -4.082 10.68 10.992 1 98.19 56 ALA B CA 1
ATOM 1401 C C . ALA B 1 56 ? -5.035 10.859 12.172 1 98.19 56 ALA B C 1
ATOM 1403 O O . ALA B 1 56 ? -5.277 11.977 12.625 1 98.19 56 ALA B O 1
ATOM 1404 N N . ALA B 1 57 ? -5.613 9.734 12.617 1 97.94 57 ALA B N 1
ATOM 1405 C CA . ALA B 1 57 ? -6.5 9.797 13.773 1 97.94 57 ALA B CA 1
ATOM 1406 C C . ALA B 1 57 ? -5.75 10.258 15.023 1 97.94 57 ALA B C 1
ATOM 1408 O O . ALA B 1 57 ? -6.27 11.047 15.812 1 97.94 57 ALA B O 1
ATOM 1409 N N . TYR B 1 58 ? -4.547 9.734 15.109 1 97.38 58 TYR B N 1
ATOM 1410 C CA . TYR B 1 58 ? -3.703 10.125 16.234 1 97.38 58 TYR B CA 1
ATOM 1411 C C . TYR B 1 58 ? -3.381 11.609 16.188 1 97.38 58 TYR B C 1
ATOM 1413 O O . TYR B 1 58 ? -3.389 12.289 17.219 1 97.38 58 TYR B O 1
ATOM 1421 N N . GLU B 1 59 ? -3.193 12.172 15 1 96.19 59 GLU B N 1
ATOM 1422 C CA . GLU B 1 59 ? -2.803 13.57 14.82 1 96.19 59 GLU B CA 1
ATOM 1423 C C . GLU B 1 59 ? -4.027 14.469 14.68 1 96.19 59 GLU B C 1
ATOM 1425 O O . GLU B 1 59 ? -3.9 15.695 14.664 1 96.19 59 GLU B O 1
ATOM 1430 N N . ASP B 1 60 ? -5.145 13.898 14.562 1 95.69 60 ASP B N 1
ATOM 1431 C CA . ASP B 1 60 ? -6.387 14.633 14.312 1 95.69 60 ASP B CA 1
ATOM 1432 C C . ASP B 1 60 ? -6.262 15.516 13.07 1 95.69 60 ASP B C 1
ATOM 1434 O O . ASP B 1 60 ? -6.531 16.719 13.133 1 95.69 60 ASP B O 1
ATOM 1438 N N . ARG B 1 61 ? -5.832 14.898 12.062 1 95.12 61 ARG B N 1
ATOM 1439 C CA . ARG B 1 61 ? -5.555 15.648 10.844 1 95.12 61 ARG B CA 1
ATOM 1440 C C . ARG B 1 61 ? -6.434 15.172 9.688 1 95.12 61 ARG B C 1
ATOM 1442 O O . ARG B 1 61 ? -6.094 14.211 9 1 95.12 61 ARG B O 1
ATOM 1449 N N . ILE B 1 62 ? -7.453 15.906 9.422 1 94.81 62 ILE B N 1
ATOM 1450 C CA . ILE B 1 62 ? -8.406 15.555 8.375 1 94.81 62 ILE B CA 1
ATOM 1451 C C . ILE B 1 62 ? -7.801 15.82 7.004 1 94.81 62 ILE B C 1
ATOM 1453 O O . ILE B 1 62 ? -8.289 15.32 5.988 1 94.81 62 ILE B O 1
ATOM 1457 N N . GLY B 1 63 ? -6.691 16.594 6.914 1 96 63 GLY B N 1
ATOM 1458 C CA . GLY B 1 63 ? -5.996 16.844 5.664 1 96 63 GLY B CA 1
ATOM 1459 C C . GLY B 1 63 ? -5.48 15.594 4.996 1 96 63 GLY B C 1
ATOM 1460 O O . GLY B 1 63 ? -5.145 15.609 3.809 1 96 63 GLY B O 1
ATOM 1461 N N . VAL B 1 64 ? -5.551 14.469 5.723 1 97.44 64 VAL B N 1
ATOM 1462 C CA . VAL B 1 64 ? -5.039 13.195 5.227 1 97.44 64 VAL B CA 1
ATOM 1463 C C . VAL B 1 64 ? -5.887 12.727 4.047 1 97.44 64 VAL B C 1
ATOM 1465 O O . VAL B 1 64 ? -5.488 11.82 3.312 1 97.44 64 VAL B O 1
ATOM 1468 N N . TRP B 1 65 ? -7.031 13.438 3.85 1 97.94 65 TRP B N 1
ATOM 1469 C CA . TRP B 1 65 ? -7.898 13.031 2.748 1 97.94 65 TRP B CA 1
ATOM 1470 C C . TRP B 1 65 ? -7.16 13.117 1.415 1 97.94 65 TRP B C 1
ATOM 1472 O O . TRP B 1 65 ? -7.441 12.344 0.492 1 97.94 65 TRP B O 1
ATOM 1482 N N . ARG B 1 66 ? -6.188 13.945 1.307 1 98.31 66 ARG B N 1
ATOM 1483 C CA . ARG B 1 66 ? -5.406 14.094 0.082 1 98.31 66 ARG B CA 1
ATOM 1484 C C . ARG B 1 66 ? -4.602 12.836 -0.211 1 98.31 66 ARG B C 1
ATOM 1486 O O . ARG B 1 66 ? -4.348 12.508 -1.372 1 98.31 66 ARG B O 1
ATOM 1493 N N . THR B 1 67 ? -4.156 12.18 0.838 1 98.75 67 THR B N 1
ATOM 1494 C CA . THR B 1 67 ? -3.396 10.938 0.722 1 98.75 67 THR B CA 1
ATOM 1495 C C . THR B 1 67 ? -4.332 9.742 0.591 1 98.75 67 THR B C 1
ATOM 1497 O O . THR B 1 67 ? -4.082 8.836 -0.206 1 98.75 67 THR B O 1
ATOM 1500 N N . VAL B 1 68 ? -5.375 9.734 1.35 1 98.94 68 VAL B N 1
ATOM 1501 C CA . VAL B 1 68 ? -6.277 8.594 1.461 1 98.94 68 VAL B CA 1
ATOM 1502 C C . VAL B 1 68 ? -7.055 8.422 0.159 1 98.94 68 VAL B C 1
ATOM 1504 O O . VAL B 1 68 ? -7.23 7.301 -0.324 1 98.94 68 VAL B O 1
ATOM 1507 N N . LEU B 1 69 ? -7.508 9.516 -0.48 1 98.81 69 LEU B N 1
ATOM 1508 C CA . LEU B 1 69 ? -8.445 9.43 -1.595 1 98.81 69 LEU B CA 1
ATOM 1509 C C . LEU B 1 69 ? -7.801 8.758 -2.799 1 98.81 69 LEU B C 1
ATOM 1511 O O . LEU B 1 69 ? -8.398 7.871 -3.414 1 98.81 69 LEU B O 1
ATOM 1515 N N . PRO B 1 70 ? -6.555 9.117 -3.158 1 98.69 70 PRO B N 1
ATOM 1516 C CA . PRO B 1 70 ? -5.957 8.398 -4.281 1 98.69 70 PRO B CA 1
ATOM 1517 C C . PRO B 1 70 ? -5.84 6.895 -4.02 1 98.69 70 PRO B C 1
ATOM 1519 O O . PRO B 1 70 ? -6.062 6.086 -4.93 1 98.69 70 PRO B O 1
ATOM 1522 N N . LEU B 1 71 ? -5.527 6.508 -2.822 1 98.88 71 LEU B N 1
ATOM 1523 C CA . LEU B 1 71 ? -5.367 5.098 -2.49 1 98.88 71 LEU B CA 1
ATOM 1524 C C . LEU B 1 71 ? -6.719 4.391 -2.453 1 98.88 71 LEU B C 1
ATOM 1526 O O . LEU B 1 71 ? -6.879 3.312 -3.029 1 98.88 71 LEU B O 1
ATOM 1530 N N . SER B 1 72 ? -7.699 5.051 -1.765 1 98.94 72 SER B N 1
ATOM 1531 C CA . SER B 1 72 ? -8.992 4.406 -1.585 1 98.94 72 SER B CA 1
ATOM 1532 C C . SER B 1 72 ? -9.789 4.391 -2.887 1 98.94 72 SER B C 1
ATOM 1534 O O . SER B 1 72 ? -10.453 3.4 -3.199 1 98.94 72 SER B O 1
ATOM 1536 N N . VAL B 1 73 ? -9.781 5.457 -3.676 1 98.88 73 VAL B N 1
ATOM 1537 C CA . VAL B 1 73 ? -10.5 5.508 -4.945 1 98.88 73 VAL B CA 1
ATOM 1538 C C . VAL B 1 73 ? -9.828 4.586 -5.957 1 98.88 73 VAL B C 1
ATOM 1540 O O . VAL B 1 73 ? -10.5 3.867 -6.695 1 98.88 73 VAL B O 1
ATOM 1543 N N . GLY B 1 74 ? -8.469 4.641 -6.012 1 98.69 74 GLY B N 1
ATOM 1544 C CA . GLY B 1 74 ? -7.766 3.686 -6.852 1 98.69 74 GLY B CA 1
ATOM 1545 C C . GLY B 1 74 ? -8.109 2.242 -6.535 1 98.69 74 GLY B C 1
ATOM 1546 O O . GLY B 1 74 ? -8.375 1.45 -7.441 1 98.69 74 GLY B O 1
ATOM 1547 N N . GLY B 1 75 ? -8.078 1.854 -5.203 1 98.75 75 GLY B N 1
ATOM 1548 C CA . GLY B 1 75 ? -8.477 0.521 -4.785 1 98.75 75 GLY B CA 1
ATOM 1549 C C . GLY B 1 75 ? -9.906 0.182 -5.16 1 98.75 75 GLY B C 1
ATOM 1550 O O . GLY B 1 75 ? -10.203 -0.947 -5.562 1 98.75 75 GLY B O 1
ATOM 1551 N N . ALA B 1 76 ? -10.797 1.157 -5.051 1 98.75 76 ALA B N 1
ATOM 1552 C CA . ALA B 1 76 ? -12.195 0.949 -5.402 1 98.75 76 ALA B CA 1
ATOM 1553 C C . ALA B 1 76 ? -12.352 0.64 -6.887 1 98.75 76 ALA B C 1
ATOM 1555 O O . ALA B 1 76 ? -13.156 -0.215 -7.27 1 98.75 76 ALA B O 1
ATOM 1556 N N . ILE B 1 77 ? -11.648 1.364 -7.703 1 98.62 77 ILE B N 1
ATOM 1557 C CA . ILE B 1 77 ? -11.695 1.144 -9.141 1 98.62 77 ILE B CA 1
ATOM 1558 C C . ILE B 1 77 ? -11.25 -0.28 -9.461 1 98.62 77 ILE B C 1
ATOM 1560 O O . ILE B 1 77 ? -11.883 -0.977 -10.258 1 98.62 77 ILE B O 1
ATOM 1564 N N . VAL B 1 78 ? -10.164 -0.729 -8.828 1 97.56 78 VAL B N 1
ATOM 1565 C CA . VAL B 1 78 ? -9.656 -2.078 -9.055 1 97.56 78 VAL B CA 1
ATOM 1566 C C . VAL B 1 78 ? -10.672 -3.104 -8.562 1 97.56 78 VAL B C 1
ATOM 1568 O O . VAL B 1 78 ? -10.938 -4.098 -9.242 1 97.56 78 VAL B O 1
ATOM 1571 N N . ALA B 1 79 ? -11.227 -2.875 -7.402 1 97.19 79 ALA B N 1
ATOM 1572 C CA . ALA B 1 79 ? -12.211 -3.791 -6.844 1 97.19 79 ALA B CA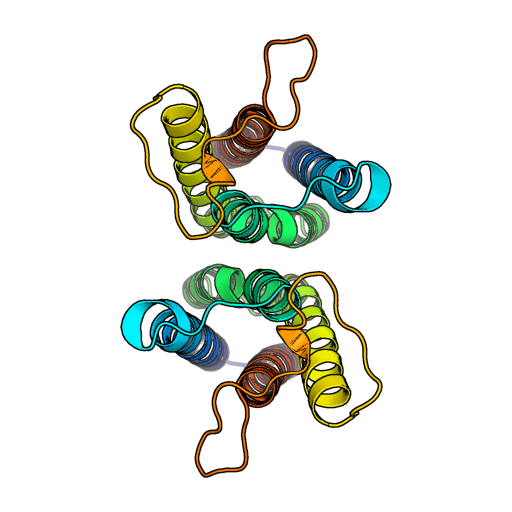 1
ATOM 1573 C C . ALA B 1 79 ? -13.445 -3.887 -7.742 1 97.19 79 ALA B C 1
ATOM 1575 O O . ALA B 1 79 ? -13.992 -4.973 -7.938 1 97.19 79 ALA B O 1
ATOM 1576 N N . ALA B 1 80 ? -13.914 -2.785 -8.273 1 96.81 80 ALA B N 1
ATOM 1577 C CA . ALA B 1 80 ? -15.062 -2.766 -9.18 1 96.81 80 ALA B CA 1
ATOM 1578 C C . ALA B 1 80 ? -14.766 -3.562 -10.453 1 96.81 80 ALA B C 1
ATOM 1580 O O . ALA B 1 80 ? -15.609 -4.324 -10.922 1 96.81 80 ALA B O 1
ATOM 1581 N N . TYR B 1 81 ? -13.617 -3.34 -10.977 1 95.56 81 TYR B N 1
ATOM 1582 C CA . TYR B 1 81 ? -13.219 -4.094 -12.156 1 95.56 81 TYR B CA 1
ATOM 1583 C C . TYR B 1 81 ? -13.164 -5.59 -11.859 1 95.56 81 TYR B C 1
ATOM 1585 O O . TYR B 1 81 ? -13.641 -6.402 -12.656 1 95.56 81 TYR B O 1
ATOM 1593 N N . HIS B 1 82 ? -12.578 -5.973 -10.734 1 93.75 82 HIS B N 1
ATOM 1594 C CA . HIS B 1 82 ? -12.492 -7.363 -10.297 1 93.75 82 HIS B CA 1
ATOM 1595 C C . HIS B 1 82 ? -13.883 -7.98 -10.172 1 93.75 82 HIS B C 1
ATOM 1597 O O . HIS B 1 82 ? -14.117 -9.102 -10.641 1 93.75 82 HIS B O 1
ATOM 1603 N N . SER B 1 83 ? -14.781 -7.316 -9.586 1 92.19 83 SER B N 1
ATOM 1604 C CA . SER B 1 83 ? -16.156 -7.777 -9.453 1 92.19 83 SER B CA 1
ATOM 1605 C C . SER B 1 83 ? -16.812 -7.969 -10.82 1 92.19 83 SER B C 1
ATOM 1607 O O . SER B 1 83 ? -17.547 -8.938 -11.031 1 92.19 83 SER B O 1
ATOM 1609 N N . TYR B 1 84 ? -16.531 -7.031 -11.695 1 91.69 84 TYR B N 1
ATOM 1610 C CA . TYR B 1 84 ? -17.109 -7.059 -13.039 1 91.69 84 TYR B CA 1
ATOM 1611 C C . TYR B 1 84 ? -16.641 -8.289 -13.805 1 91.69 84 TYR B C 1
ATOM 1613 O O . TYR B 1 84 ? -17.453 -8.992 -14.414 1 91.69 84 TYR B O 1
ATOM 1621 N N . ILE B 1 85 ? -15.352 -8.633 -13.727 1 89.75 85 ILE B N 1
ATOM 1622 C CA . ILE B 1 85 ? -14.82 -9.734 -14.523 1 89.75 85 ILE B CA 1
ATOM 1623 C C . ILE B 1 85 ? -15.273 -11.062 -13.93 1 89.75 85 ILE B C 1
ATOM 1625 O O . ILE B 1 85 ? -15.383 -12.062 -14.641 1 89.75 85 ILE B O 1
ATOM 1629 N N . GLN B 1 86 ? -15.547 -11.07 -12.688 1 87.56 86 GLN B N 1
ATOM 1630 C CA . GLN B 1 86 ? -16.062 -12.289 -12.078 1 87.56 86 GLN B CA 1
ATOM 1631 C C . GLN B 1 86 ? -17.469 -12.602 -12.578 1 87.56 86 GLN B C 1
ATOM 1633 O O . GLN B 1 86 ? -17.906 -13.758 -12.547 1 87.56 86 GLN B O 1
ATOM 1638 N N . ARG B 1 87 ? -18.156 -11.648 -13.086 1 85.44 87 ARG B N 1
ATOM 1639 C CA . ARG B 1 87 ? -19.516 -11.844 -13.57 1 85.44 87 ARG B CA 1
ATOM 1640 C C . ARG B 1 87 ? -19.547 -11.945 -15.094 1 85.44 87 ARG B C 1
ATOM 1642 O O . ARG B 1 87 ? -20.609 -12.125 -15.688 1 85.44 87 ARG B O 1
ATOM 1649 N N . THR B 1 88 ? -18.312 -11.781 -15.578 1 81.81 88 THR B N 1
ATOM 1650 C CA . THR B 1 88 ? -18.234 -11.844 -17.031 1 81.81 88 THR B CA 1
ATOM 1651 C C . THR B 1 88 ? -17.484 -13.094 -17.484 1 81.81 88 THR B C 1
ATOM 1653 O O . THR B 1 88 ? -16.266 -13.18 -17.359 1 81.81 88 THR B O 1
ATOM 1656 N N . PRO B 1 89 ? -18.141 -14.07 -17.859 1 66.5 89 PRO B N 1
ATOM 1657 C CA . PRO B 1 89 ? -17.547 -15.367 -18.234 1 66.5 89 PRO B CA 1
ATOM 1658 C C . PRO B 1 89 ? -16.375 -15.219 -19.203 1 66.5 89 PRO B C 1
ATOM 1660 O O . PRO B 1 89 ? -15.453 -16.031 -19.172 1 66.5 89 PRO B O 1
ATOM 1663 N N . ALA B 1 90 ? -16.266 -14.453 -20.125 1 66.69 90 ALA B N 1
ATOM 1664 C CA . ALA B 1 90 ? -15.258 -14.383 -21.188 1 66.69 90 ALA B CA 1
ATOM 1665 C C . ALA B 1 90 ? -14.031 -13.602 -20.703 1 66.69 90 ALA B C 1
ATOM 1667 O O . ALA B 1 90 ? -13.023 -13.539 -21.422 1 66.69 90 ALA B O 1
ATOM 1668 N N . ALA B 1 91 ? -14.062 -13.234 -19.469 1 65.56 91 ALA B N 1
ATOM 1669 C CA . ALA B 1 91 ? -12.953 -12.391 -19.031 1 65.56 91 ALA B CA 1
ATOM 1670 C C . ALA B 1 91 ? -11.734 -13.234 -18.672 1 65.56 91 ALA B C 1
ATOM 1672 O O . ALA B 1 91 ? -11.867 -14.352 -18.156 1 65.56 91 ALA B O 1
ATOM 1673 N N . THR B 1 92 ? -10.57 -12.883 -19.422 1 61.22 92 THR B N 1
ATOM 1674 C CA . THR B 1 92 ? -9.312 -13.562 -19.109 1 61.22 92 THR B CA 1
ATOM 1675 C C . THR B 1 92 ? -8.469 -12.727 -18.156 1 61.22 92 THR B C 1
ATOM 1677 O O . THR B 1 92 ? -8.523 -11.5 -18.172 1 61.22 92 THR B O 1
ATOM 1680 N N . CYS B 1 93 ? -8.25 -13.258 -17.047 1 63.09 93 CYS B N 1
ATOM 1681 C CA . CYS B 1 93 ? -7.332 -12.57 -16.141 1 63.09 93 CYS B CA 1
ATOM 1682 C C . CYS B 1 93 ? -5.969 -13.258 -16.125 1 63.09 93 CYS B C 1
ATOM 1684 O O . CYS B 1 93 ? -5.836 -14.391 -16.594 1 63.09 93 CYS B O 1
ATOM 1686 N N . SER B 1 94 ? -5.035 -12.469 -15.875 1 55.5 94 SER B N 1
ATOM 1687 C CA . SER B 1 94 ? -3.646 -12.914 -15.93 1 55.5 94 SER B CA 1
ATOM 1688 C C . SER B 1 94 ? -3.52 -14.367 -15.492 1 55.5 94 SER B C 1
ATOM 1690 O O . SER B 1 94 ? -4.516 -15.008 -15.148 1 55.5 94 SER B O 1
ATOM 1692 N N . LEU B 1 95 ? -2.406 -14.711 -15.047 1 53.06 95 LEU B N 1
ATOM 1693 C CA . LEU B 1 95 ? -1.79 -16.031 -15.062 1 53.06 95 LEU B CA 1
ATOM 1694 C C . LEU B 1 95 ? -2.771 -17.094 -14.578 1 53.06 95 LEU B C 1
ATOM 1696 O O . LEU B 1 95 ? -2.963 -18.125 -15.242 1 53.06 95 LEU B O 1
ATOM 1700 N N . ASP B 1 96 ? -3.221 -17.172 -13.367 1 53.62 96 ASP B N 1
ATOM 1701 C CA . ASP B 1 96 ? -3.76 -18.453 -12.906 1 53.62 96 ASP B CA 1
ATOM 1702 C C . ASP B 1 96 ? -5.285 -18.438 -12.906 1 53.62 96 ASP B C 1
ATOM 1704 O O . ASP B 1 96 ? -5.922 -19.266 -12.266 1 53.62 96 ASP B O 1
ATOM 1708 N N . GLY B 1 97 ? -5.809 -17.594 -14 1 57.78 97 GLY B N 1
ATOM 1709 C CA . GLY B 1 97 ? -7.258 -17.672 -14.062 1 57.78 97 GLY B CA 1
ATOM 1710 C C . GLY B 1 97 ? -7.93 -17.359 -12.734 1 57.78 97 GLY B C 1
ATOM 1711 O O . GLY B 1 97 ? -9.156 -17.406 -12.625 1 57.78 97 GLY B O 1
ATOM 1712 N N . GLY B 1 98 ? -7.094 -16.906 -11.797 1 71.25 98 GLY B N 1
ATOM 1713 C CA . GLY B 1 98 ? -7.621 -16.828 -10.445 1 71.25 98 GLY B CA 1
ATOM 1714 C C . GLY B 1 98 ? -8.547 -15.648 -10.227 1 71.25 98 GLY B C 1
ATOM 1715 O O . GLY B 1 98 ? -9.469 -15.719 -9.406 1 71.25 98 GLY B O 1
ATOM 1716 N N . CYS B 1 99 ? -8.602 -14.75 -11.234 1 80.06 99 CYS B N 1
ATOM 1717 C CA . CYS B 1 99 ? -9.344 -13.523 -10.977 1 80.06 99 CYS B CA 1
ATOM 1718 C C . CYS B 1 99 ? -10.805 -13.68 -11.359 1 80.06 99 CYS B C 1
ATOM 1720 O O . CYS B 1 99 ? -11.656 -12.906 -10.914 1 80.06 99 CYS B O 1
ATOM 1722 N N . THR B 1 100 ? -11.062 -14.68 -12.18 1 82.81 100 THR B N 1
ATOM 1723 C CA . THR B 1 100 ? -12.453 -14.828 -12.617 1 82.81 100 THR B CA 1
ATOM 1724 C C . THR B 1 100 ? -13.195 -15.805 -11.711 1 82.81 100 THR B C 1
ATOM 1726 O O . THR B 1 100 ? -14.422 -15.914 -11.789 1 82.81 100 THR B O 1
ATOM 1729 N N . THR B 1 101 ? -12.539 -16.422 -10.922 1 82.88 101 THR B N 1
ATOM 1730 C CA . THR B 1 101 ? -13.141 -17.438 -10.055 1 82.88 101 THR B CA 1
ATOM 1731 C C . THR B 1 101 ? -13.609 -16.812 -8.742 1 82.88 101 THR B C 1
ATOM 1733 O O . THR B 1 101 ? -12.875 -16.047 -8.109 1 82.88 101 THR B O 1
ATOM 1736 N N . VAL B 1 102 ? -14.852 -17.109 -8.438 1 85.88 102 VAL B N 1
ATOM 1737 C CA . VAL B 1 102 ? -15.375 -16.672 -7.145 1 85.88 102 VAL B CA 1
ATOM 1738 C C . VAL B 1 102 ? -15.039 -17.703 -6.07 1 85.88 102 VAL B C 1
ATOM 1740 O O . VAL B 1 102 ? -15.625 -18.797 -6.035 1 85.88 102 VAL B O 1
ATOM 1743 N N . GLN B 1 103 ? -14.203 -17.328 -5.262 1 84.12 103 GLN B N 1
ATOM 1744 C CA . GLN B 1 103 ? -13.695 -18.281 -4.277 1 84.12 103 GLN B CA 1
ATOM 1745 C C . GLN B 1 103 ? -14.539 -18.25 -3.002 1 84.12 103 GLN B C 1
ATOM 1747 O O . GLN B 1 103 ? -14.57 -19.234 -2.254 1 84.12 103 GLN B O 1
ATOM 1752 N N . TYR B 1 104 ? -15.133 -17.141 -2.705 1 87.81 104 TYR B N 1
ATOM 1753 C CA . TYR B 1 104 ? -15.922 -16.969 -1.491 1 87.81 104 TYR B CA 1
ATOM 1754 C C . TYR B 1 104 ? -17.031 -15.938 -1.701 1 87.81 104 TYR B C 1
ATOM 1756 O O . TYR B 1 104 ? -16.828 -14.938 -2.395 1 87.81 104 TYR B O 1
ATOM 1764 N N . GLU B 1 105 ? -18.156 -16.297 -1.175 1 87.94 105 GLU B N 1
ATOM 1765 C CA . GLU B 1 105 ? -19.281 -15.375 -1.187 1 87.94 105 GLU B CA 1
ATOM 1766 C C . GLU B 1 105 ? -19.938 -15.289 0.188 1 87.94 105 GLU B C 1
ATOM 1768 O O . GLU B 1 105 ? -20.359 -16.297 0.742 1 87.94 105 GLU B O 1
ATOM 1773 N N . LEU B 1 106 ? -19.906 -14.109 0.674 1 84.19 106 LEU B N 1
ATOM 1774 C CA . LEU B 1 106 ? -20.641 -13.883 1.917 1 84.19 106 LEU B CA 1
ATOM 1775 C C . LEU B 1 106 ? -22.141 -13.805 1.663 1 84.19 106 LEU B C 1
ATOM 1777 O O . LEU B 1 106 ? -22.609 -12.977 0.882 1 84.19 106 LEU B O 1
ATOM 1781 N N . PHE B 1 107 ? -22.953 -14.695 2.271 1 83.62 107 PHE B N 1
ATOM 1782 C CA . PHE B 1 107 ? -24.406 -14.812 2.152 1 83.62 107 PHE B CA 1
ATOM 1783 C C . PHE B 1 107 ? -24.812 -15.07 0.708 1 83.62 107 PHE B C 1
ATOM 1785 O O . PHE B 1 107 ? -25.891 -14.672 0.28 1 83.62 107 PHE B O 1
ATOM 1792 N N . GLY B 1 108 ? -23.906 -15.594 -0.143 1 77.19 108 GLY B N 1
ATOM 1793 C CA . GLY B 1 108 ? -24.203 -15.922 -1.527 1 77.19 108 GLY B CA 1
ATOM 1794 C C . GLY B 1 108 ? -24.219 -14.711 -2.439 1 77.19 108 GLY B C 1
ATOM 1795 O O . GLY B 1 108 ? -24.469 -14.836 -3.641 1 77.19 108 GLY B O 1
ATOM 1796 N N . LEU B 1 109 ? -23.844 -13.531 -1.784 1 78.94 109 LEU B N 1
ATOM 1797 C CA . LEU B 1 109 ? -24.078 -12.328 -2.574 1 78.94 109 LEU B CA 1
ATOM 1798 C C . LEU B 1 109 ? -22.781 -11.523 -2.715 1 78.94 109 LEU B C 1
ATOM 1800 O O . LEU B 1 109 ? -22.5 -10.992 -3.789 1 78.94 109 LEU B O 1
ATOM 1804 N N . LEU B 1 110 ? -22.078 -11.508 -1.65 1 87.56 110 LEU B N 1
ATOM 1805 C CA . LEU B 1 110 ? -20.906 -10.625 -1.693 1 87.56 110 LEU B CA 1
ATOM 1806 C C . LEU B 1 110 ? -19.625 -11.43 -1.809 1 87.56 110 LEU B C 1
ATOM 1808 O O . LEU B 1 110 ? -19.219 -12.109 -0.859 1 87.56 110 LEU B O 1
ATOM 1812 N N . SER B 1 111 ? -19.047 -11.289 -2.967 1 93.12 111 SER B N 1
ATOM 1813 C CA . SER B 1 111 ? -17.734 -11.891 -3.154 1 93.12 111 SER B CA 1
ATOM 1814 C C . SER B 1 111 ? -16.656 -11.062 -2.465 1 93.12 111 SER B C 1
ATOM 1816 O O . SER B 1 111 ? -16.922 -9.984 -1.938 1 93.12 111 SER B O 1
ATOM 1818 N N . ILE B 1 112 ? -15.484 -11.531 -2.465 1 93.19 112 ILE B N 1
ATOM 1819 C CA . ILE B 1 112 ? -14.352 -10.891 -1.799 1 93.19 112 ILE B CA 1
ATOM 1820 C C . ILE B 1 112 ? -14.086 -9.531 -2.432 1 93.19 112 ILE B C 1
ATOM 1822 O O . ILE B 1 112 ? -14 -8.516 -1.729 1 93.19 112 ILE B O 1
ATOM 1826 N N . PRO B 1 113 ? -14.078 -9.453 -3.793 1 94.56 113 PRO B N 1
ATOM 1827 C CA . PRO B 1 113 ? -13.883 -8.125 -4.391 1 94.56 113 PRO B CA 1
ATOM 1828 C C . PRO B 1 113 ? -15.023 -7.164 -4.066 1 94.56 113 PRO B C 1
ATOM 1830 O O . PRO B 1 113 ? -14.805 -5.957 -3.943 1 94.56 113 PRO B O 1
ATOM 1833 N N . ASN B 1 114 ? -16.219 -7.707 -3.922 1 96.12 114 ASN B N 1
ATOM 1834 C CA . ASN B 1 114 ? -17.344 -6.859 -3.525 1 96.12 114 ASN B CA 1
ATOM 1835 C C . ASN B 1 114 ? -17.156 -6.316 -2.109 1 96.12 114 ASN B C 1
ATOM 1837 O O . ASN B 1 114 ? -17.5 -5.164 -1.834 1 96.12 114 ASN B O 1
ATOM 1841 N N . LEU B 1 115 ? -16.75 -7.141 -1.235 1 96.88 115 LEU B N 1
ATOM 1842 C CA . LEU B 1 115 ? -16.469 -6.703 0.126 1 96.88 115 LEU B CA 1
ATOM 1843 C C . LEU B 1 115 ? -15.398 -5.617 0.133 1 96.88 115 LEU B C 1
ATOM 1845 O O . LEU B 1 115 ? -15.516 -4.629 0.862 1 96.88 115 LEU B O 1
ATOM 1849 N N . ALA B 1 116 ? -14.391 -5.82 -0.682 1 97.94 116 ALA B N 1
ATOM 1850 C CA . ALA B 1 116 ? -13.336 -4.812 -0.804 1 97.94 116 ALA B CA 1
ATOM 1851 C C . ALA B 1 116 ? -13.906 -3.498 -1.337 1 97.94 116 ALA B C 1
ATOM 1853 O O . ALA B 1 116 ? -13.547 -2.42 -0.856 1 97.94 116 ALA B O 1
ATOM 1854 N N . LEU B 1 117 ? -14.75 -3.607 -2.305 1 98.06 117 LEU B N 1
ATOM 1855 C CA . LEU B 1 117 ? -15.359 -2.422 -2.895 1 98.06 117 LEU B CA 1
ATOM 1856 C C . LEU B 1 117 ? -16.141 -1.637 -1.847 1 98.06 117 LEU B C 1
ATOM 1858 O O . LEU B 1 117 ? -16.047 -0.408 -1.789 1 98.06 117 LEU B O 1
ATOM 1862 N N . VAL B 1 118 ? -16.875 -2.322 -1.056 1 98.25 118 VAL B N 1
ATOM 1863 C CA . VAL B 1 118 ? -17.641 -1.686 0.015 1 98.25 118 VAL B CA 1
ATOM 1864 C C . VAL B 1 118 ? -16.688 -0.987 0.982 1 98.25 118 VAL B C 1
ATOM 1866 O O . VAL B 1 118 ? -16.906 0.168 1.354 1 98.25 118 VAL B O 1
ATOM 1869 N N . ALA B 1 119 ? -15.664 -1.65 1.373 1 98.81 119 ALA B N 1
ATOM 1870 C CA . ALA B 1 119 ? -14.711 -1.09 2.328 1 98.81 119 ALA B CA 1
ATOM 1871 C C . ALA B 1 119 ? -14.039 0.157 1.764 1 98.81 119 ALA B C 1
ATOM 1873 O O . ALA B 1 119 ? -13.961 1.188 2.438 1 98.81 119 ALA B O 1
ATOM 1874 N N . PHE B 1 120 ? -13.57 0.101 0.526 1 98.94 120 PHE B N 1
ATOM 1875 C CA . PHE B 1 120 ? -12.945 1.255 -0.112 1 98.94 120 PHE B CA 1
ATOM 1876 C C . PHE B 1 120 ? -13.93 2.42 -0.199 1 98.94 120 PHE B C 1
ATOM 1878 O O . PHE B 1 120 ? -13.547 3.574 0.01 1 98.94 120 PHE B O 1
ATOM 1885 N N . SER B 1 121 ? -15.164 2.127 -0.509 1 98.88 121 SER B N 1
ATOM 1886 C CA . SER B 1 121 ? -16.188 3.162 -0.635 1 98.88 121 SER B CA 1
ATOM 1887 C C . SER B 1 121 ? -16.469 3.83 0.708 1 98.88 121 SER B C 1
ATOM 1889 O O . SER B 1 121 ? -16.594 5.055 0.783 1 98.88 121 SER B O 1
ATOM 1891 N N . LEU B 1 122 ? -16.562 3.033 1.716 1 98.88 122 LEU B N 1
ATOM 1892 C CA . LEU B 1 122 ? -16.812 3.574 3.047 1 98.88 122 LEU B CA 1
ATOM 1893 C C . LEU B 1 122 ? -15.672 4.488 3.486 1 98.88 122 LEU B C 1
ATOM 1895 O O . LEU B 1 122 ? -15.914 5.566 4.039 1 98.88 122 LEU B O 1
ATOM 1899 N N . VAL B 1 123 ? -14.469 4.086 3.256 1 98.94 123 VAL B N 1
ATOM 1900 C CA . VAL B 1 123 ? -13.32 4.902 3.623 1 98.94 123 VAL B CA 1
ATOM 1901 C C . VAL B 1 123 ? -13.328 6.199 2.818 1 98.94 123 VAL B C 1
ATOM 1903 O O . VAL B 1 123 ? -13.141 7.285 3.375 1 98.94 123 VAL B O 1
ATOM 1906 N N . SER B 1 124 ? -13.555 6.109 1.506 1 98.88 124 SER B N 1
ATOM 1907 C CA . SER B 1 124 ? -13.586 7.293 0.652 1 98.88 124 SER B CA 1
ATOM 1908 C C . SER B 1 124 ? -14.672 8.266 1.099 1 98.88 124 SER B C 1
ATOM 1910 O O . SER B 1 124 ? -14.414 9.469 1.236 1 98.88 124 SER B O 1
ATOM 1912 N N . LEU B 1 125 ? -15.836 7.727 1.335 1 98.62 125 LEU B N 1
ATOM 1913 C CA . LEU B 1 125 ? -16.938 8.562 1.783 1 98.62 125 LEU B CA 1
ATOM 1914 C C . LEU B 1 125 ? -16.641 9.188 3.141 1 98.62 125 LEU B C 1
ATOM 1916 O O . LEU B 1 125 ? -16.906 10.367 3.365 1 98.62 125 LEU B O 1
ATOM 1920 N N . GLY B 1 126 ? -16.109 8.367 4.035 1 98.25 126 GLY B N 1
ATOM 1921 C CA . GLY B 1 126 ? -15.773 8.859 5.363 1 98.25 126 GLY B CA 1
ATOM 1922 C C . GLY B 1 126 ? -14.828 10.047 5.34 1 98.25 126 GLY B C 1
ATOM 1923 O O . GLY B 1 126 ? -15.086 11.062 5.992 1 98.25 126 GLY B O 1
ATOM 1924 N N . VAL B 1 127 ? -13.75 9.969 4.586 1 97.81 127 VAL B N 1
ATOM 1925 C CA . VAL B 1 127 ? -12.766 11.047 4.613 1 97.81 127 VAL B CA 1
ATOM 1926 C C . VAL B 1 127 ? -13.312 12.266 3.869 1 97.81 127 VAL B C 1
ATOM 1928 O O . VAL B 1 127 ? -12.992 13.398 4.211 1 97.81 127 VAL B O 1
ATOM 1931 N N . VAL B 1 128 ? -14.125 12.078 2.85 1 97.69 128 VAL B N 1
ATOM 1932 C CA . VAL B 1 128 ? -14.734 13.195 2.131 1 97.69 128 VAL B CA 1
ATOM 1933 C C . VAL B 1 128 ? -15.695 13.938 3.053 1 97.69 128 VAL B C 1
ATOM 1935 O O . VAL B 1 128 ? -15.688 15.164 3.105 1 97.69 128 VAL B O 1
ATOM 1938 N N . VAL B 1 129 ? -16.5 13.164 3.74 1 96.19 129 VAL B N 1
ATOM 1939 C CA . VAL B 1 129 ? -17.438 13.758 4.691 1 96.19 129 VAL B CA 1
ATOM 1940 C C . VAL B 1 129 ? -16.656 14.539 5.75 1 96.19 129 VAL B C 1
ATOM 1942 O O . VAL B 1 129 ? -17 15.68 6.07 1 96.19 129 VAL B O 1
ATOM 1945 N N . GLY B 1 130 ? -15.633 13.883 6.277 1 94.94 130 GLY B N 1
ATOM 1946 C CA . GLY B 1 130 ? -14.812 14.57 7.266 1 94.94 130 GLY B CA 1
ATOM 1947 C C . GLY B 1 130 ? -14.18 15.844 6.73 1 94.94 130 GLY B C 1
ATOM 1948 O O . GLY B 1 130 ? -14.164 16.875 7.414 1 94.94 130 GLY B O 1
ATOM 1949 N N . ALA B 1 131 ? -13.688 15.812 5.543 1 94.88 131 ALA B N 1
ATOM 1950 C CA . ALA B 1 131 ? -13.055 16.984 4.93 1 94.88 131 ALA B CA 1
ATOM 1951 C C . ALA B 1 131 ? -14.062 18.094 4.676 1 94.88 131 ALA B C 1
ATOM 1953 O O . ALA B 1 131 ? -13.758 19.266 4.867 1 94.88 131 ALA B O 1
ATOM 1954 N N . ARG B 1 132 ? -15.234 17.766 4.273 1 94 132 ARG B N 1
ATOM 1955 C CA . ARG B 1 132 ? -16.266 18.75 3.969 1 94 132 ARG B CA 1
ATOM 1956 C C . ARG B 1 132 ? -16.797 19.406 5.246 1 94 132 ARG B C 1
ATOM 1958 O O . ARG B 1 132 ? -17.125 20.594 5.254 1 94 132 ARG B O 1
ATOM 1965 N N . ARG B 1 133 ? -16.812 18.641 6.273 1 89.88 133 ARG B N 1
ATOM 1966 C CA . ARG B 1 133 ? -17.328 19.172 7.531 1 89.88 133 ARG B CA 1
ATOM 1967 C C . ARG B 1 133 ? -16.297 20.062 8.211 1 89.88 133 ARG B C 1
ATOM 1969 O O . ARG B 1 133 ? -16.656 20.906 9.039 1 89.88 133 ARG B O 1
ATOM 1976 N N . ASN B 1 134 ? -15.039 19.734 7.945 1 83.62 134 ASN B N 1
ATOM 1977 C CA . ASN B 1 134 ? -13.984 20.547 8.547 1 83.62 134 ASN B CA 1
ATOM 1978 C C . ASN B 1 134 ? -13.789 21.859 7.785 1 83.62 134 ASN B C 1
ATOM 1980 O O . ASN B 1 134 ? -13.039 22.734 8.234 1 83.62 134 ASN B O 1
ATOM 1984 N N . ARG B 1 135 ? -14.453 22 6.566 1 69.5 135 ARG B N 1
ATOM 1985 C CA . ARG B 1 135 ? -14.406 23.281 5.875 1 69.5 135 ARG B CA 1
ATOM 1986 C C . ARG B 1 135 ? -15.461 24.234 6.43 1 69.5 135 ARG B C 1
ATOM 1988 O O . ARG B 1 135 ? -16.5 23.797 6.926 1 69.5 135 ARG B O 1
#

Organism: NCBI:txid261290

Solvent-accessible surface area (backbone atoms only — not comparable to full-atom values): 13622 Å² total; per-residue (Å²): 90,57,68,66,55,46,25,49,42,30,46,50,34,19,50,46,31,42,51,52,42,51,50,53,49,42,41,37,71,72,72,60,47,75,74,31,69,67,53,51,54,34,43,28,26,40,50,49,40,28,50,49,30,44,50,27,28,73,66,56,41,61,76,48,37,73,47,47,39,60,32,25,51,52,24,25,54,50,19,49,52,44,43,49,34,44,74,32,84,85,52,82,43,68,90,79,49,45,52,40,53,83,86,50,52,56,93,80,70,37,33,62,40,47,52,48,26,52,43,24,47,52,37,41,50,40,39,49,52,43,43,58,47,60,98,92,56,68,65,56,47,26,50,43,30,46,50,34,18,49,45,32,44,50,52,44,50,48,53,49,41,42,35,71,72,71,61,48,74,73,31,69,66,53,50,55,32,42,28,26,40,51,47,40,29,51,49,28,44,48,27,30,74,66,56,40,60,74,47,40,73,46,46,39,60,32,25,50,52,25,24,53,51,19,50,52,45,43,50,35,45,72,33,85,85,52,80,43,69,92,80,49,46,52,40,54,82,86,50,51,56,92,82,69,37,32,63,39,47,52,48,26,51,44,25,47,51,37,40,51,38,39,50,51,44,42,58,48,61,96

InterPro domains:
  IPR003752 Disulphide bond formation protein DsbB/BdbC [PF02600] (7-128)
  IPR012187 Disulphide bond formation protein BdbC [PIRSF036659] (6-126)
  IPR012187 Disulphide bond formation protein BdbC [PTHR43469] (5-128)
  IPR023380 DsbB-like superfamily [G3DSA:1.20.1550.10] (1-134)
  IPR023380 DsbB-like superfamily [SSF158442] (13-126)

Secondary structure (DSSP, 8-state):
--HHHHHHHHHHHHHHHHHHHHHHHIIIIIS-----HHHHHHHHHHHHHHHHHHHHHHHT-GGGHHHHHHHHHHHHHHHHHHHHHHT-TT---TTTSGGGS---EETTTEEHHHHHHHHHHHHHHHHHHHHHHH-/--HHHHHHHHHHHHHHHHHHHHHHHIIIIIS-----HHHHHHHHHHHHHHHHHHHHHHHT-GGGHHHHHHHHHHHHHHHHHHHHHHT-TTPPPTTTSGGGS---EETTTEEHHHHHHHHHHHHHHHHHHHHHHT-